Protein AF-A0A7C5CIY0-F1 (afdb_monomer_lite)

Foldseek 3Di:
DDPPPDPPDDFDDDDDDDDDDDDDPDDPFQAAPAFVVQLAAPAWDKFKKWKWWDAFQDDIDIDIWMWGWHDDPFKIWIDTPNHTQWIWGDDDQWIWIWGDDPNDIDIFIFGRHDDAFGWRGKDWDWGKDFDDDPNDGFWIKIKTWMKIKGFHDWDQWDDDDPDIDGHTKIKIKIKIKIKIFIDTDPVPPPDPPDPDDGDIAIEIWMKMFMTHGNHHTAKIKGWFQDAPDDRYDDPPDDHDPNRTTIMMMGTPDD

Secondary structure (DSSP, 8-state):
----S-----------------------TT--SEEGGGGS-SS-EEEEEEEEEE-TTSPPEEEEEEEEEEE-SSEEEEEETTEEEEEEEE-SSEEEEEE--TT--EEEEEESEE-TT-EEEEEEEEEEEEEEETTEEEEEEEEEEEEEEEEEEEEEEEEETTEEEEEEEEEEEEEEEEEEEEEE-GGGTT-TT-----EEEEEEEEEEEEEETTTEEEEEEE-----TT-SS--TTPPPPGGG--EEEEEE---

Structure (mmCIF, N/CA/C/O backbone):
data_AF-A0A7C5CIY0-F1
#
_entry.id   AF-A0A7C5CIY0-F1
#
loop_
_atom_site.group_PDB
_atom_site.id
_atom_site.type_symbol
_atom_site.label_atom_id
_atom_site.label_alt_id
_atom_site.label_comp_id
_atom_site.label_asym_id
_atom_site.label_entity_id
_atom_site.label_seq_id
_atom_site.pdbx_PDB_ins_code
_atom_site.Cartn_x
_atom_site.Cartn_y
_atom_site.Cartn_z
_atom_site.occupancy
_atom_site.B_iso_or_equiv
_atom_site.auth_seq_id
_atom_site.auth_comp_id
_atom_site.auth_asym_id
_atom_site.auth_atom_id
_atom_site.pdbx_PDB_model_num
ATOM 1 N N . MET A 1 1 ? 25.840 10.688 2.941 1.00 29.20 1 MET A N 1
ATOM 2 C CA . MET A 1 1 ? 25.687 9.227 3.117 1.00 29.20 1 MET A CA 1
ATOM 3 C C . MET A 1 1 ? 24.616 8.769 2.138 1.00 29.20 1 MET A C 1
ATOM 5 O O . MET A 1 1 ? 23.643 9.490 1.980 1.00 29.20 1 MET A O 1
ATOM 9 N N . ARG A 1 2 ? 24.882 7.696 1.386 1.00 22.66 2 ARG A N 1
ATOM 10 C CA . ARG A 1 2 ? 24.148 7.272 0.178 1.00 22.66 2 ARG A CA 1
ATOM 11 C C . ARG A 1 2 ? 22.710 6.812 0.488 1.00 22.66 2 ARG A C 1
ATOM 13 O O . ARG A 1 2 ? 22.532 5.920 1.312 1.00 22.66 2 ARG A O 1
ATOM 20 N N . LYS A 1 3 ? 21.730 7.428 -0.189 1.00 28.91 3 LYS A N 1
ATOM 21 C CA . LYS A 1 3 ? 20.287 7.109 -0.213 1.00 28.91 3 LYS A CA 1
ATOM 22 C C . LYS A 1 3 ? 20.015 5.876 -1.106 1.00 28.91 3 LYS A C 1
ATOM 24 O O . LYS A 1 3 ? 19.346 5.998 -2.120 1.00 28.91 3 LYS A O 1
ATOM 29 N N . ASP A 1 4 ? 20.555 4.703 -0.775 1.00 27.27 4 ASP A N 1
ATOM 30 C CA . ASP A 1 4 ? 20.461 3.540 -1.686 1.00 27.27 4 ASP A CA 1
ATOM 31 C C . ASP A 1 4 ? 19.397 2.489 -1.281 1.00 27.27 4 ASP A C 1
ATOM 33 O O . ASP A 1 4 ? 19.339 1.436 -1.908 1.00 27.27 4 ASP A O 1
ATOM 37 N N . TRP A 1 5 ? 18.581 2.708 -0.234 1.00 27.03 5 TRP A N 1
ATOM 38 C CA . TRP A 1 5 ? 17.819 1.605 0.401 1.00 27.03 5 TRP A CA 1
ATOM 39 C C . TRP A 1 5 ? 16.303 1.786 0.604 1.00 27.03 5 TRP A C 1
ATOM 41 O O . TRP A 1 5 ? 15.669 0.893 1.154 1.00 27.03 5 TRP A O 1
ATOM 51 N N . LEU A 1 6 ? 15.679 2.834 0.065 1.00 29.55 6 LEU A N 1
ATOM 52 C CA . LEU A 1 6 ? 14.224 2.847 -0.160 1.00 29.55 6 LEU A CA 1
ATOM 53 C C . LEU A 1 6 ? 13.947 3.287 -1.598 1.00 29.55 6 LEU A C 1
ATOM 55 O O . LEU A 1 6 ? 13.567 4.419 -1.863 1.00 29.55 6 LEU A O 1
ATOM 59 N N . TYR A 1 7 ? 14.184 2.381 -2.545 1.00 25.86 7 TYR A N 1
ATOM 60 C CA . TYR A 1 7 ? 13.562 2.482 -3.862 1.00 25.86 7 TYR A CA 1
ATOM 61 C C . TYR A 1 7 ? 12.138 1.941 -3.738 1.00 25.86 7 TYR A C 1
ATOM 63 O O . TYR A 1 7 ? 11.885 0.765 -3.997 1.00 25.86 7 TYR A O 1
ATOM 71 N N . ILE A 1 8 ? 11.224 2.799 -3.289 1.00 31.08 8 ILE A N 1
ATOM 72 C CA . ILE A 1 8 ? 9.830 2.699 -3.711 1.00 31.08 8 ILE A CA 1
ATOM 73 C C . ILE A 1 8 ? 9.791 3.424 -5.053 1.00 31.08 8 ILE A C 1
ATOM 75 O O . ILE A 1 8 ? 10.295 4.535 -5.190 1.00 31.08 8 ILE A O 1
ATOM 79 N N . ILE A 1 9 ? 9.341 2.701 -6.069 1.00 28.50 9 ILE A N 1
ATOM 80 C CA . ILE A 1 9 ? 9.375 3.100 -7.471 1.00 28.50 9 ILE A CA 1
ATOM 81 C C . ILE A 1 9 ? 8.677 4.462 -7.635 1.00 28.50 9 ILE A C 1
ATOM 83 O O . ILE A 1 9 ? 7.500 4.575 -7.294 1.00 28.50 9 ILE A O 1
ATOM 87 N N . PRO A 1 10 ? 9.348 5.47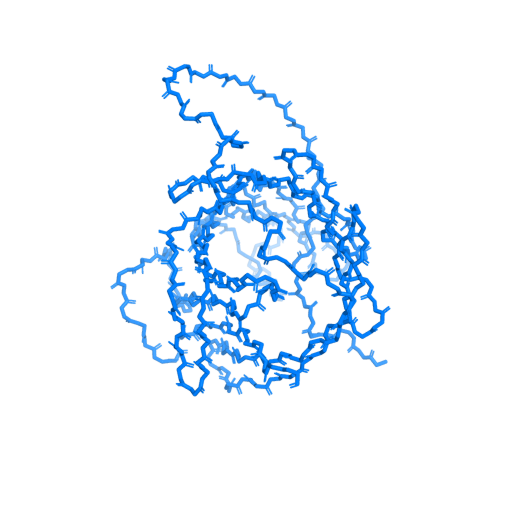1 -8.200 1.00 27.34 10 PRO A N 1
ATOM 88 C CA . PRO A 1 10 ? 8.731 6.743 -8.507 1.00 27.34 10 PRO A CA 1
ATOM 89 C C . PRO A 1 10 ? 8.112 6.666 -9.902 1.00 27.34 10 PRO A C 1
ATOM 91 O O . PRO A 1 10 ? 8.797 6.551 -10.918 1.00 27.34 10 PRO A O 1
ATOM 94 N N . ILE A 1 11 ? 6.785 6.683 -9.959 1.00 31.77 11 ILE A N 1
ATOM 95 C CA . ILE A 1 11 ? 6.050 6.776 -11.218 1.00 31.77 11 ILE A CA 1
ATOM 96 C C . ILE A 1 11 ? 5.447 8.174 -11.302 1.00 31.77 11 ILE A C 1
ATOM 98 O O . ILE A 1 11 ? 4.448 8.494 -10.661 1.00 31.77 11 ILE A O 1
ATOM 102 N N . ALA A 1 12 ? 6.064 9.005 -12.140 1.00 27.44 12 ALA A N 1
ATOM 103 C CA . ALA A 1 12 ? 5.461 10.226 -12.643 1.00 27.44 12 ALA A CA 1
ATOM 104 C C . ALA A 1 12 ? 4.194 9.867 -13.443 1.00 27.44 12 ALA A C 1
ATOM 106 O O . ALA A 1 12 ? 4.283 9.237 -14.497 1.00 27.44 12 ALA A O 1
ATOM 107 N N . MET A 1 13 ? 3.014 10.261 -12.951 1.00 35.34 13 MET A N 1
ATOM 108 C CA . MET A 1 13 ? 1.737 10.070 -13.650 1.00 35.34 13 MET A CA 1
ATOM 109 C C . MET A 1 13 ? 1.208 11.400 -14.189 1.00 35.34 13 MET A C 1
ATOM 111 O O . MET A 1 13 ? 0.969 12.346 -13.440 1.00 35.34 13 MET A O 1
ATOM 115 N N . ILE A 1 14 ? 0.958 11.449 -15.498 1.00 28.91 14 ILE A N 1
ATOM 116 C CA . ILE A 1 14 ? 0.049 12.420 -16.114 1.00 28.91 14 ILE A CA 1
ATOM 117 C C . ILE A 1 14 ? -1.265 11.680 -16.364 1.00 28.91 14 ILE A C 1
ATOM 119 O O . ILE A 1 14 ? -1.324 10.767 -17.184 1.00 28.91 14 ILE A O 1
ATOM 123 N N . ILE A 1 15 ? -2.316 12.073 -15.647 1.00 30.97 15 ILE A N 1
ATOM 124 C CA . ILE A 1 15 ? -3.653 11.481 -15.749 1.00 30.97 15 ILE A CA 1
ATOM 125 C C . ILE A 1 15 ? -4.434 12.215 -16.847 1.00 30.97 15 ILE A C 1
ATOM 127 O O . ILE A 1 15 ? -4.701 13.411 -16.732 1.00 30.97 15 ILE A O 1
ATOM 131 N N . VAL A 1 16 ? -4.846 11.498 -17.897 1.00 28.47 16 VAL A N 1
ATOM 132 C CA . VAL A 1 16 ? -5.874 11.953 -18.848 1.00 28.47 16 VAL A CA 1
ATOM 133 C C . VAL A 1 16 ? -6.996 10.918 -18.846 1.00 28.47 16 VAL A C 1
ATOM 135 O O . VAL A 1 16 ? -6.857 9.844 -19.421 1.00 28.47 16 VAL A O 1
ATOM 138 N N . GLY A 1 17 ? -8.098 11.225 -18.160 1.00 27.17 17 GLY A N 1
ATOM 139 C CA . GLY A 1 17 ? -9.273 10.357 -18.076 1.00 27.17 17 GLY A CA 1
ATOM 140 C C . GLY A 1 17 ? -10.348 10.738 -19.095 1.00 27.17 17 GLY A C 1
ATOM 141 O O . GLY A 1 17 ? -10.764 11.895 -19.160 1.00 27.17 17 GLY A O 1
ATOM 142 N N . CYS A 1 18 ? -10.835 9.759 -19.857 1.00 29.25 18 CYS A N 1
ATOM 143 C CA . CYS A 1 18 ? -12.079 9.845 -20.621 1.00 29.25 18 CYS A CA 1
ATOM 144 C C . CYS A 1 18 ? -12.885 8.570 -20.335 1.00 29.25 18 CYS A C 1
ATOM 146 O O . CYS A 1 18 ? -12.441 7.476 -20.673 1.00 29.25 18 CYS A O 1
ATOM 148 N N . GLY A 1 19 ? -14.017 8.712 -19.643 1.00 30.81 19 GLY A N 1
ATOM 149 C CA . GLY A 1 19 ? -14.846 7.596 -19.186 1.00 30.81 19 GLY A CA 1
ATOM 150 C C . GLY A 1 19 ? -16.047 7.327 -20.091 1.00 30.81 19 GLY A C 1
ATOM 151 O O . GLY A 1 19 ? -16.610 8.245 -20.688 1.00 30.81 19 GLY A O 1
ATOM 152 N N . SER A 1 20 ? -16.478 6.068 -20.126 1.00 30.58 20 SER A N 1
ATOM 153 C CA . SER A 1 20 ? -17.821 5.666 -20.551 1.00 30.58 20 SER A CA 1
ATOM 154 C C . SER A 1 20 ? -18.345 4.585 -19.606 1.00 30.58 20 SER A C 1
ATOM 156 O O . SER A 1 20 ? -17.690 3.561 -19.420 1.00 30.58 20 SER A O 1
ATOM 158 N N . THR A 1 21 ? -19.508 4.844 -19.016 1.00 36.81 21 THR A N 1
ATOM 159 C CA . THR A 1 21 ? -20.226 4.024 -18.032 1.00 36.81 21 THR A CA 1
ATOM 160 C C . THR A 1 21 ? -21.143 2.999 -18.700 1.00 36.81 21 THR A C 1
ATOM 162 O O . THR A 1 21 ? -21.735 3.290 -19.738 1.00 36.81 21 THR A O 1
ATOM 165 N N . ASN A 1 22 ? -21.313 1.834 -18.070 1.00 31.64 22 ASN A N 1
ATOM 166 C CA . ASN A 1 22 ? -22.414 0.911 -18.343 1.00 31.64 22 ASN A CA 1
ATOM 167 C C . ASN A 1 22 ? -23.102 0.529 -17.028 1.00 31.64 22 ASN A C 1
ATOM 169 O O . ASN A 1 22 ? -22.439 0.108 -16.086 1.00 31.64 22 ASN A O 1
ATOM 173 N N . ASP A 1 23 ? -24.428 0.673 -17.025 1.00 44.84 23 ASP A N 1
ATOM 174 C CA . ASP A 1 23 ? -25.352 0.367 -15.934 1.00 44.84 23 ASP A CA 1
ATOM 175 C C . ASP A 1 23 ? -25.423 -1.141 -15.636 1.00 44.84 23 ASP A C 1
ATOM 177 O O . ASP A 1 23 ? -25.904 -1.942 -16.442 1.00 44.84 23 ASP A O 1
ATOM 181 N N . SER A 1 24 ? -25.044 -1.506 -14.418 1.00 35.59 24 SER A N 1
ATOM 182 C CA . SER A 1 24 ? -25.727 -2.536 -13.632 1.00 35.59 24 SER A CA 1
ATOM 183 C C . SER A 1 24 ? -26.107 -1.879 -12.302 1.00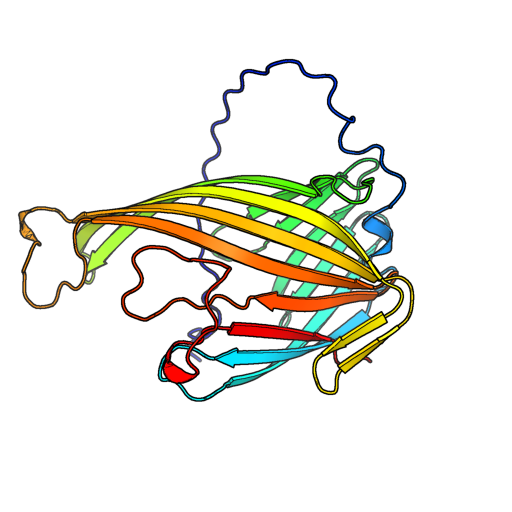 35.59 24 SER A C 1
ATOM 185 O O . SER A 1 24 ? -25.516 -0.854 -11.976 1.00 35.59 24 SER A O 1
ATOM 187 N N . GLU A 1 25 ? -27.122 -2.363 -11.576 1.00 45.66 25 GLU A N 1
ATOM 188 C CA . GLU A 1 25 ? -27.464 -1.828 -10.243 1.00 45.66 25 GLU A CA 1
ATOM 189 C C . GLU A 1 25 ? -26.293 -2.090 -9.279 1.00 45.66 25 GLU A C 1
ATOM 191 O O . GLU A 1 25 ? -26.263 -3.071 -8.539 1.00 45.66 25 GLU A O 1
ATOM 196 N N . GLU A 1 26 ? -25.284 -1.225 -9.368 1.00 49.19 26 GLU A N 1
ATOM 197 C CA . GLU A 1 26 ? -24.082 -1.210 -8.562 1.00 49.19 26 GLU A CA 1
ATOM 198 C C . GLU A 1 26 ? -24.467 -0.732 -7.170 1.00 49.19 26 GLU A C 1
ATOM 200 O O . GLU A 1 26 ? -25.136 0.290 -6.979 1.00 49.19 26 GLU A O 1
ATOM 205 N N . LYS A 1 27 ? -24.034 -1.498 -6.174 1.00 53.03 27 LYS A N 1
ATOM 206 C CA . LYS A 1 27 ? -23.978 -1.035 -4.797 1.00 53.03 27 LYS A CA 1
ATOM 207 C C . LYS A 1 27 ? -23.247 0.313 -4.809 1.00 53.03 27 LYS A C 1
ATOM 209 O O . LYS A 1 27 ? -22.152 0.401 -5.356 1.00 53.03 27 LYS A O 1
ATOM 214 N N . VAL A 1 28 ? -23.874 1.369 -4.289 1.00 58.88 28 VAL A N 1
ATOM 215 C CA . VAL A 1 28 ? -23.291 2.716 -4.342 1.00 58.88 28 VAL A CA 1
ATOM 216 C C . VAL A 1 28 ? -22.039 2.725 -3.467 1.00 58.88 28 VAL A C 1
ATOM 218 O O . VAL A 1 28 ? -22.130 2.743 -2.239 1.00 58.88 28 VAL A O 1
ATOM 221 N N . GLU A 1 29 ? -20.870 2.673 -4.103 1.00 64.56 29 GLU A N 1
ATOM 222 C CA . GLU A 1 29 ? -19.585 2.754 -3.418 1.00 64.56 29 GLU A CA 1
ATOM 223 C C . GLU A 1 29 ? -19.529 4.041 -2.570 1.00 64.56 29 GLU A C 1
ATOM 225 O O . GLU A 1 29 ? -19.901 5.130 -3.024 1.00 64.56 29 GLU A O 1
ATOM 230 N N . GLY A 1 30 ? -19.088 3.932 -1.313 1.00 70.12 30 GLY A N 1
ATOM 231 C CA . GLY A 1 30 ? -19.012 5.076 -0.399 1.00 70.12 30 GLY A CA 1
ATOM 232 C C . GLY A 1 30 ? -20.211 5.279 0.537 1.00 70.12 30 GLY A C 1
ATOM 233 O O . GLY A 1 30 ? -20.297 6.348 1.150 1.00 70.12 30 GLY A O 1
ATOM 234 N N . GLU A 1 31 ? -21.114 4.300 0.667 1.00 81.94 31 GLU A N 1
ATOM 235 C CA . GLU A 1 31 ? -22.252 4.321 1.613 1.00 81.94 31 GLU A CA 1
ATOM 236 C C . GLU A 1 31 ? -22.306 3.113 2.571 1.00 81.94 31 GLU A C 1
ATOM 238 O O . GLU A 1 31 ? -23.343 2.845 3.178 1.00 81.94 31 GLU A O 1
ATOM 243 N N . GLY A 1 32 ? -21.199 2.383 2.725 1.00 87.06 32 GLY A N 1
ATOM 244 C CA . GLY A 1 32 ? -21.150 1.200 3.586 1.00 87.06 32 GLY A CA 1
ATOM 245 C C . GLY A 1 32 ? -21.174 1.488 5.094 1.00 87.06 32 GLY A C 1
ATOM 246 O O . GLY A 1 32 ? -21.101 2.623 5.564 1.00 87.06 32 GLY A O 1
ATOM 247 N N . SER A 1 33 ? -21.288 0.429 5.886 1.00 92.69 33 SER A N 1
ATOM 248 C CA . SER A 1 33 ? -21.418 0.493 7.347 1.00 92.69 33 SER A CA 1
ATOM 249 C C . SER A 1 33 ? -20.099 0.736 8.088 1.00 92.69 33 SER A C 1
ATOM 251 O O . SER A 1 33 ? -20.110 1.199 9.233 1.00 92.69 33 SER A O 1
ATOM 253 N N . ILE A 1 34 ? -18.963 0.457 7.449 1.00 94.56 34 ILE A N 1
ATOM 254 C CA . ILE A 1 34 ? -17.632 0.537 8.047 1.00 94.56 34 ILE A CA 1
ATOM 255 C C . ILE A 1 34 ? -16.999 1.878 7.676 1.00 94.56 34 ILE A C 1
ATOM 257 O O . ILE A 1 34 ? -16.697 2.142 6.514 1.00 94.56 34 ILE A O 1
ATOM 261 N N . ASP A 1 35 ? -16.764 2.728 8.681 1.00 95.50 35 ASP A N 1
ATOM 262 C CA . ASP A 1 35 ? -16.009 3.974 8.515 1.00 95.50 35 ASP A CA 1
ATOM 263 C C . ASP A 1 35 ? -14.502 3.695 8.565 1.00 95.50 35 ASP A C 1
ATOM 265 O O . ASP A 1 35 ? -13.914 3.499 9.636 1.00 95.50 35 ASP A O 1
ATOM 269 N N . MET A 1 36 ? -13.848 3.749 7.410 1.00 94.94 36 MET A N 1
ATOM 270 C CA . MET A 1 36 ? -12.409 3.564 7.260 1.00 94.94 36 MET A CA 1
ATOM 271 C C . MET A 1 36 ? -11.586 4.574 8.052 1.00 94.94 36 MET A C 1
ATOM 273 O O . MET A 1 36 ? -10.494 4.220 8.495 1.00 94.94 36 MET A O 1
ATOM 277 N N . ARG A 1 37 ? -12.099 5.784 8.338 1.00 94.38 37 ARG A N 1
ATOM 278 C CA . ARG A 1 37 ? -11.418 6.747 9.225 1.00 94.38 37 ARG A CA 1
ATOM 279 C C . ARG A 1 37 ? -11.160 6.146 10.606 1.00 94.38 37 ARG A C 1
ATOM 281 O O . ARG A 1 37 ? -10.156 6.487 11.236 1.00 94.38 37 ARG A O 1
ATOM 288 N N . SER A 1 38 ? -12.041 5.262 11.073 1.00 95.75 38 SER A N 1
ATOM 289 C CA . SER A 1 38 ? -11.921 4.635 12.388 1.00 95.75 38 SER A CA 1
ATOM 290 C C . SER A 1 38 ? -10.750 3.652 12.490 1.00 95.75 38 SER A C 1
ATOM 292 O O . SER A 1 38 ? -10.315 3.329 13.592 1.00 95.75 38 SER A O 1
ATOM 294 N N . TYR A 1 39 ? -10.188 3.233 11.354 1.00 95.94 39 TYR A N 1
ATOM 295 C CA . TYR A 1 39 ? -9.026 2.350 11.266 1.00 95.94 39 TYR A CA 1
ATOM 296 C C . TYR A 1 39 ? -7.721 3.106 11.020 1.00 95.94 39 TYR A C 1
ATOM 298 O O . TYR A 1 39 ? -6.743 2.492 10.613 1.00 95.94 39 TYR A O 1
ATOM 306 N N . PHE A 1 40 ? -7.686 4.410 11.304 1.00 94.44 40 PHE A N 1
ATOM 307 C CA . PHE A 1 40 ? -6.476 5.233 11.367 1.00 94.44 40 PHE A CA 1
ATOM 308 C C . PHE A 1 40 ? -6.312 5.843 12.771 1.00 94.44 40 PHE A C 1
ATOM 310 O O . PHE A 1 40 ? -7.299 5.933 13.506 1.00 94.44 40 PHE A O 1
ATOM 317 N N . PRO A 1 41 ? -5.103 6.298 13.158 1.00 93.62 41 PRO A N 1
ATOM 318 C CA . PRO A 1 41 ? -4.881 6.958 14.445 1.00 93.62 41 PRO A CA 1
ATOM 319 C C . PRO A 1 41 ? -5.859 8.110 14.714 1.00 93.62 41 PRO A C 1
ATOM 321 O O . PRO A 1 41 ? -6.167 8.919 13.831 1.00 93.62 41 PRO A O 1
ATOM 324 N N . PHE A 1 42 ? -6.368 8.192 15.943 1.00 92.25 42 PHE A N 1
ATOM 325 C CA . PHE A 1 42 ? -7.204 9.316 16.390 1.00 92.25 42 PHE A CA 1
ATOM 326 C C . PHE A 1 42 ? -6.397 10.442 17.033 1.00 92.25 42 PHE A C 1
ATOM 328 O O . PHE A 1 42 ? -6.854 11.579 17.060 1.00 92.25 42 PHE A O 1
ATOM 335 N N . GLU A 1 43 ? -5.194 10.136 17.505 1.00 94.56 43 GLU A N 1
ATOM 336 C CA . GLU A 1 43 ? -4.313 11.070 18.194 1.00 94.56 43 GLU A CA 1
ATOM 337 C C . GLU A 1 43 ? -2.906 10.982 17.606 1.00 94.56 43 GLU A C 1
ATOM 339 O O . GLU A 1 43 ? -2.504 9.941 17.074 1.00 94.56 43 GLU A O 1
ATOM 344 N N . SER A 1 44 ? -2.159 12.083 17.701 1.00 96.50 44 SER A N 1
ATOM 345 C CA . SER A 1 44 ? -0.752 12.110 17.307 1.00 96.50 44 SER A CA 1
ATOM 346 C C . SER A 1 44 ? 0.051 11.122 18.150 1.00 96.50 44 SER A C 1
ATOM 348 O O . SER A 1 44 ? -0.086 11.075 19.373 1.00 96.50 44 SER A O 1
ATOM 350 N N . THR A 1 45 ? 0.889 10.324 17.502 1.00 95.81 45 THR A N 1
ATOM 351 C CA . THR A 1 45 ? 1.634 9.245 18.150 1.00 95.81 45 THR A CA 1
ATOM 352 C C . THR A 1 45 ? 2.898 8.924 17.367 1.00 95.81 45 THR A C 1
ATOM 354 O O . THR A 1 45 ? 3.011 9.274 16.196 1.00 95.81 45 THR A O 1
ATOM 357 N N . THR A 1 46 ? 3.825 8.223 18.003 1.00 95.88 46 THR A N 1
ATOM 358 C CA . THR A 1 46 ? 5.002 7.659 17.348 1.00 95.88 46 THR A CA 1
ATOM 359 C C . THR A 1 46 ? 4.852 6.148 17.354 1.00 95.88 46 THR A C 1
ATOM 361 O O . THR A 1 46 ? 4.530 5.569 18.391 1.00 95.88 46 THR A O 1
ATOM 364 N N . LYS A 1 47 ? 5.079 5.505 16.211 1.00 94.38 47 LYS A N 1
ATOM 365 C CA . LYS A 1 47 ? 4.974 4.055 16.059 1.00 94.38 47 LYS A CA 1
ATOM 366 C C . LYS A 1 47 ? 6.288 3.444 15.625 1.00 94.38 47 LYS A C 1
ATOM 368 O O . LYS A 1 47 ? 6.963 3.972 14.750 1.00 94.38 47 LYS A O 1
ATOM 373 N N . ASN A 1 48 ? 6.593 2.278 16.179 1.00 95.25 48 ASN A N 1
ATOM 374 C CA . ASN A 1 48 ? 7.750 1.488 15.786 1.00 95.25 48 ASN A CA 1
ATOM 375 C C . ASN A 1 48 ? 7.302 0.286 14.967 1.00 95.25 48 ASN A C 1
ATOM 377 O O . ASN A 1 48 ? 6.382 -0.439 15.361 1.00 95.25 48 ASN A O 1
ATOM 381 N N . TYR A 1 49 ? 7.987 0.058 13.855 1.00 92.62 49 TYR A N 1
ATOM 382 C CA . TYR A 1 49 ? 7.726 -1.066 12.978 1.00 92.62 49 TYR A CA 1
ATOM 383 C C . TYR A 1 49 ? 8.979 -1.902 12.783 1.00 92.62 49 TYR A C 1
ATOM 385 O O . TYR A 1 49 ? 10.103 -1.400 12.773 1.00 92.62 49 TYR A O 1
ATOM 393 N N . GLN A 1 50 ? 8.748 -3.192 12.595 1.00 91.12 50 GLN A N 1
ATOM 394 C CA . GLN A 1 50 ? 9.724 -4.128 12.068 1.00 91.12 50 GLN A CA 1
ATOM 395 C C . GLN A 1 50 ? 9.371 -4.425 10.617 1.00 91.12 50 GLN A C 1
ATOM 397 O O . GLN A 1 50 ? 8.216 -4.732 10.323 1.00 91.12 50 GLN A O 1
ATOM 402 N N . ILE A 1 51 ? 10.367 -4.401 9.738 1.00 88.50 51 ILE A N 1
ATOM 403 C CA . ILE A 1 51 ? 10.259 -4.908 8.375 1.00 88.50 51 ILE A CA 1
ATOM 404 C C . ILE A 1 51 ? 11.127 -6.155 8.227 1.00 88.50 51 ILE A C 1
ATOM 406 O O . ILE A 1 51 ? 12.333 -6.141 8.464 1.00 88.50 51 ILE A O 1
ATOM 410 N N . ILE A 1 52 ? 10.495 -7.253 7.834 1.00 83.94 52 ILE A N 1
ATOM 411 C CA . ILE A 1 52 ? 11.157 -8.510 7.507 1.00 83.94 52 ILE A CA 1
ATOM 412 C C . ILE A 1 52 ? 11.030 -8.689 6.007 1.00 83.94 52 ILE A C 1
ATOM 414 O O . ILE A 1 52 ? 9.920 -8.821 5.496 1.00 83.94 52 ILE A O 1
ATOM 418 N N . SER A 1 53 ? 12.154 -8.710 5.300 1.00 82.88 53 SER A N 1
ATOM 419 C CA . SER A 1 53 ? 12.144 -8.889 3.852 1.00 82.88 53 SER A CA 1
ATOM 420 C C . SER A 1 53 ? 13.134 -9.945 3.393 1.00 82.88 53 SER A C 1
ATOM 422 O O . SER A 1 53 ? 14.178 -10.180 4.001 1.00 82.88 53 SER A O 1
ATOM 424 N N . LYS A 1 54 ? 12.800 -10.600 2.290 1.00 77.62 54 LYS A N 1
ATOM 425 C CA . LYS A 1 54 ? 13.657 -11.568 1.615 1.00 77.62 54 LYS A CA 1
ATOM 426 C C . LYS A 1 54 ? 13.590 -11.269 0.128 1.00 77.62 54 LYS A C 1
ATOM 428 O O . LYS A 1 54 ? 12.502 -11.167 -0.431 1.00 77.62 54 LYS A O 1
ATOM 433 N N . LYS A 1 55 ? 14.749 -11.115 -0.511 1.00 77.00 55 LYS A N 1
ATOM 434 C CA . LYS A 1 55 ? 14.868 -11.167 -1.970 1.00 77.00 55 LYS A CA 1
ATOM 435 C C . LYS A 1 55 ? 15.378 -12.555 -2.362 1.00 77.00 55 LYS A C 1
ATOM 437 O O . LYS A 1 55 ? 15.997 -13.250 -1.546 1.00 77.00 55 LYS A O 1
ATOM 442 N N . ALA A 1 56 ? 15.126 -12.944 -3.610 1.00 72.44 56 ALA A N 1
ATOM 443 C CA . ALA A 1 56 ? 15.659 -14.182 -4.165 1.00 72.44 56 ALA A CA 1
ATOM 444 C C . ALA A 1 56 ? 17.183 -14.207 -3.986 1.00 72.44 56 ALA A C 1
ATOM 446 O O . ALA A 1 56 ? 17.854 -13.196 -4.206 1.00 72.44 56 ALA A O 1
ATOM 447 N N . ASN A 1 57 ? 17.712 -15.342 -3.531 1.00 73.69 57 ASN A N 1
ATOM 448 C CA . ASN A 1 57 ? 19.149 -15.549 -3.337 1.00 73.69 57 ASN A CA 1
ATOM 449 C C . ASN A 1 57 ? 19.874 -14.549 -2.403 1.00 73.69 57 ASN A C 1
ATOM 451 O O . ASN A 1 57 ? 21.105 -14.519 -2.373 1.00 73.69 57 ASN A O 1
ATOM 455 N N . THR A 1 58 ? 19.160 -13.767 -1.581 1.00 78.00 58 THR A N 1
ATOM 456 C CA . THR A 1 58 ? 19.773 -12.915 -0.544 1.00 78.00 58 THR A CA 1
ATOM 457 C C . THR A 1 58 ? 19.486 -13.449 0.854 1.00 78.00 58 THR A C 1
ATOM 459 O O . THR A 1 58 ? 18.482 -14.128 1.056 1.00 78.00 58 THR A O 1
ATOM 462 N N . PRO A 1 59 ? 20.298 -13.139 1.876 1.00 83.44 59 PRO A N 1
ATOM 463 C CA . PRO A 1 59 ? 19.891 -13.344 3.262 1.00 83.44 59 PRO A CA 1
ATOM 464 C C . PRO A 1 59 ? 18.575 -12.617 3.577 1.00 83.44 59 PRO A C 1
ATOM 466 O O . PRO A 1 59 ? 18.205 -11.655 2.901 1.00 83.44 59 PRO A O 1
ATOM 469 N N . LEU A 1 60 ? 17.874 -13.098 4.603 1.00 83.25 60 LEU A N 1
ATOM 470 C CA . LEU A 1 60 ? 16.733 -12.392 5.179 1.00 83.25 60 LEU A CA 1
ATOM 471 C C . LEU A 1 60 ? 17.221 -11.069 5.788 1.00 83.25 60 LEU A C 1
ATOM 473 O O . LEU A 1 60 ? 18.200 -11.068 6.536 1.00 83.25 60 LEU A O 1
ATOM 477 N N . SER A 1 61 ? 16.535 -9.974 5.469 1.00 85.69 61 SER A N 1
ATOM 478 C CA . SER A 1 61 ? 16.707 -8.674 6.115 1.00 85.69 61 SER A CA 1
ATOM 479 C C . SER A 1 61 ? 15.684 -8.510 7.226 1.00 85.69 61 SER A C 1
ATOM 481 O O . SER A 1 61 ? 14.536 -8.946 7.103 1.00 85.69 61 SER A O 1
ATOM 483 N N . ASN A 1 62 ? 16.114 -7.881 8.311 1.00 89.62 62 ASN 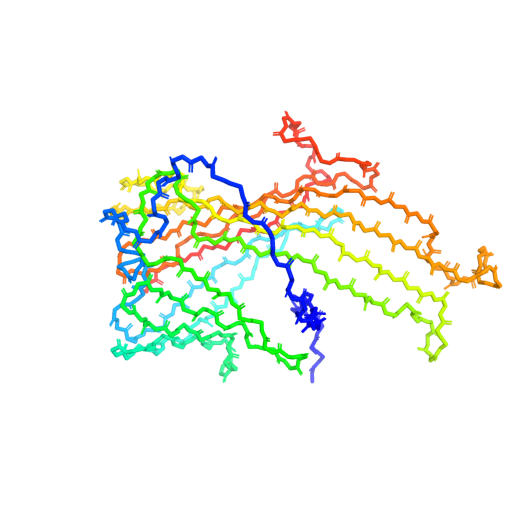A N 1
ATOM 484 C CA . ASN A 1 62 ? 15.271 -7.551 9.446 1.00 89.62 62 ASN A CA 1
ATOM 485 C C . ASN A 1 62 ? 15.664 -6.160 9.931 1.00 89.62 62 ASN A C 1
ATOM 487 O O . ASN A 1 62 ? 16.670 -6.006 10.627 1.00 89.62 62 ASN A O 1
ATOM 491 N N . ASP A 1 63 ? 14.881 -5.173 9.519 1.00 90.81 63 ASP A N 1
ATOM 492 C CA . ASP A 1 63 ? 15.134 -3.767 9.787 1.00 90.81 63 ASP A CA 1
ATOM 493 C C . ASP A 1 63 ? 14.003 -3.176 10.632 1.00 90.81 63 ASP A C 1
ATOM 495 O O . ASP A 1 63 ? 12.923 -3.753 10.778 1.00 90.81 63 ASP A O 1
ATOM 499 N N . TYR A 1 64 ? 14.265 -2.008 11.208 1.00 92.56 64 TYR A N 1
ATOM 500 C CA . TYR A 1 64 ? 13.330 -1.305 12.076 1.00 92.56 64 TYR A CA 1
ATOM 501 C C . TYR A 1 64 ? 13.255 0.152 11.657 1.00 92.56 64 TYR A C 1
ATOM 503 O O . TYR A 1 64 ? 14.273 0.758 11.316 1.00 92.56 64 TYR A O 1
ATOM 511 N N . PHE A 1 65 ? 12.058 0.717 11.716 1.00 91.81 65 PHE A N 1
ATOM 512 C CA . PHE A 1 65 ? 11.848 2.134 11.464 1.00 91.81 65 PHE A CA 1
ATOM 513 C C . PHE A 1 65 ? 10.752 2.687 12.367 1.00 91.81 65 PHE A C 1
ATOM 515 O O . PHE A 1 65 ? 9.968 1.947 12.970 1.00 91.81 65 PHE A O 1
ATOM 522 N N . THR A 1 66 ? 10.730 4.009 12.457 1.00 93.25 66 THR A N 1
ATOM 523 C CA . THR A 1 66 ? 9.795 4.755 13.287 1.00 93.25 66 THR A CA 1
ATOM 524 C C . THR A 1 66 ? 9.000 5.707 12.403 1.00 93.25 66 THR A C 1
ATO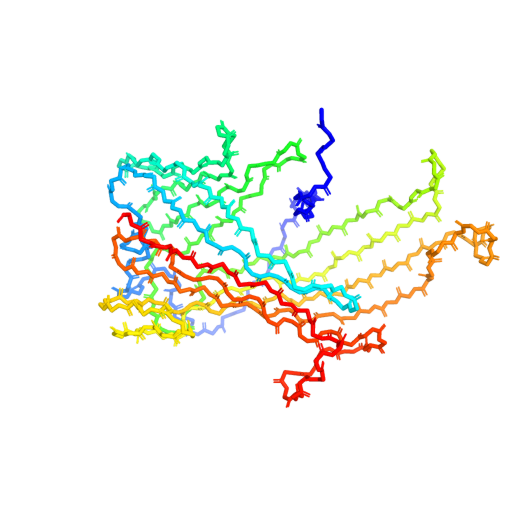M 526 O O . THR A 1 66 ? 9.573 6.378 11.543 1.00 93.25 66 THR A O 1
ATOM 529 N N . GLU A 1 67 ? 7.690 5.750 12.630 1.00 94.50 67 GLU A N 1
ATOM 530 C CA . GLU A 1 67 ? 6.767 6.714 12.037 1.00 94.50 67 GLU A CA 1
ATOM 531 C C . GLU A 1 67 ? 6.308 7.705 13.103 1.00 94.50 67 GLU A C 1
ATOM 533 O O . GLU A 1 67 ? 5.752 7.301 14.128 1.00 94.50 67 GLU A O 1
ATOM 538 N N . ASP A 1 68 ? 6.471 8.995 12.835 1.00 96.38 68 ASP A N 1
ATOM 539 C CA . ASP A 1 68 ? 5.852 10.059 13.615 1.00 96.38 68 ASP A CA 1
ATOM 540 C C . ASP A 1 68 ? 4.555 10.494 12.940 1.00 96.38 68 ASP A C 1
ATOM 542 O O . ASP A 1 68 ? 4.544 10.955 11.798 1.00 96.38 68 ASP A O 1
ATOM 546 N N . ILE A 1 69 ? 3.447 10.346 13.657 1.00 96.69 69 ILE A N 1
ATOM 547 C CA . ILE A 1 69 ? 2.102 10.575 13.144 1.00 96.69 69 ILE A CA 1
ATOM 548 C C . ILE A 1 69 ? 1.520 11.805 13.826 1.00 96.69 69 ILE A C 1
ATOM 550 O O . ILE A 1 69 ? 1.395 11.863 15.049 1.00 96.69 69 ILE A O 1
ATOM 554 N N . THR A 1 70 ? 1.113 12.783 13.024 1.00 97.69 70 THR A N 1
ATOM 555 C CA . THR A 1 70 ? 0.395 13.976 13.475 1.00 97.69 70 THR A CA 1
ATOM 556 C C . THR A 1 70 ? -1.051 13.915 13.008 1.00 97.69 70 THR A C 1
ATOM 558 O O . THR A 1 70 ? -1.312 13.826 11.810 1.00 97.69 70 THR A O 1
ATOM 561 N N . VAL A 1 71 ? -1.996 14.000 13.944 1.00 96.25 71 VAL A N 1
ATOM 562 C CA . VAL A 1 71 ? -3.435 13.936 13.658 1.00 96.25 71 VAL A CA 1
ATOM 563 C C . VAL A 1 71 ? -4.103 15.272 13.967 1.00 96.25 71 VAL A C 1
ATOM 565 O O . VAL A 1 71 ? -3.893 15.865 15.024 1.00 96.25 71 VAL A O 1
ATOM 568 N N . THR A 1 72 ? -4.939 15.728 13.041 1.00 96.06 72 THR A N 1
ATOM 569 C CA . THR A 1 72 ? -5.909 16.810 13.225 1.00 96.06 72 THR A CA 1
ATOM 570 C C . THR A 1 72 ? -7.298 16.330 12.799 1.00 96.06 72 THR A C 1
ATOM 572 O O . THR A 1 72 ? -7.457 15.226 12.274 1.00 96.06 72 THR A O 1
ATOM 575 N N . ASP A 1 73 ? -8.316 17.174 12.978 1.00 91.75 73 ASP A N 1
ATOM 576 C CA . ASP A 1 73 ? -9.697 16.848 12.594 1.00 91.75 73 ASP A CA 1
ATOM 577 C C . ASP A 1 73 ? -9.851 16.533 11.097 1.00 91.75 73 ASP A C 1
ATOM 579 O O . ASP A 1 73 ? -10.706 15.740 10.707 1.00 91.75 73 ASP A O 1
ATOM 583 N N . SER A 1 74 ? -9.024 17.149 10.248 1.00 94.25 74 SER A N 1
ATOM 584 C CA . SER A 1 74 ? -9.120 17.047 8.788 1.00 94.25 74 SER A CA 1
ATOM 585 C C . SER A 1 74 ? -7.938 16.341 8.131 1.00 94.25 74 SER A C 1
ATOM 587 O O . SER A 1 74 ? -7.958 16.146 6.914 1.00 94.25 74 SER A O 1
ATOM 589 N N . LYS A 1 75 ? -6.899 15.973 8.891 1.00 96.50 75 LYS A N 1
ATOM 590 C CA . LYS A 1 75 ? -5.646 15.470 8.327 1.00 96.50 75 LYS A CA 1
ATOM 591 C C . LYS A 1 75 ? -4.953 14.460 9.237 1.00 96.50 75 LYS A C 1
ATOM 593 O O . LYS A 1 75 ? -4.927 14.624 10.451 1.00 96.50 75 LYS A O 1
ATOM 598 N N . ILE A 1 76 ? -4.307 13.472 8.633 1.00 96.81 76 ILE A N 1
ATOM 599 C CA . ILE A 1 76 ? -3.282 12.637 9.261 1.00 96.81 76 ILE A CA 1
ATOM 600 C C . ILE A 1 76 ? -2.011 12.805 8.434 1.00 96.81 76 ILE A C 1
ATOM 602 O O . ILE A 1 76 ? -2.048 12.654 7.219 1.00 96.81 76 ILE A O 1
ATOM 606 N N . GLU A 1 77 ? -0.903 13.169 9.061 1.00 97.38 77 GLU A N 1
ATOM 607 C CA . GLU A 1 77 ? 0.408 13.267 8.415 1.00 97.38 77 GLU A CA 1
ATOM 608 C C . GLU A 1 77 ? 1.360 12.273 9.063 1.00 97.38 77 GLU A C 1
ATOM 610 O O . GLU A 1 77 ? 1.466 12.247 10.289 1.00 97.38 77 GLU A O 1
ATOM 615 N N . THR A 1 78 ? 2.056 11.499 8.238 1.00 95.19 78 THR A N 1
ATOM 616 C CA . THR A 1 78 ? 3.058 10.526 8.668 1.00 95.19 78 THR A CA 1
ATOM 617 C C . THR A 1 78 ? 4.434 10.983 8.207 1.00 95.19 78 THR A C 1
ATOM 619 O O . THR A 1 78 ? 4.621 11.372 7.050 1.00 95.19 78 THR A O 1
ATOM 622 N N . LYS A 1 79 ? 5.406 10.930 9.116 1.00 94.69 79 LYS A N 1
ATOM 623 C CA . LYS A 1 79 ? 6.814 11.196 8.834 1.00 94.69 79 LYS A CA 1
ATOM 624 C C . LYS A 1 79 ? 7.668 9.987 9.158 1.00 94.69 79 LYS A C 1
ATOM 626 O O . LYS A 1 79 ? 7.488 9.373 10.204 1.00 94.69 79 LYS A O 1
ATOM 631 N N . ILE A 1 80 ? 8.644 9.712 8.305 1.00 90.25 80 ILE A N 1
ATOM 632 C CA . ILE A 1 80 ? 9.690 8.720 8.542 1.00 90.25 80 ILE A CA 1
ATOM 633 C C . ILE A 1 80 ? 11.020 9.468 8.509 1.00 90.25 80 ILE A C 1
ATOM 635 O O . ILE A 1 80 ? 11.334 10.143 7.531 1.00 90.25 80 ILE A O 1
ATOM 639 N N . LEU A 1 81 ? 11.801 9.373 9.591 1.00 87.94 81 LEU A N 1
ATOM 640 C CA . LEU A 1 81 ? 13.082 10.086 9.732 1.00 87.94 81 LEU A CA 1
ATOM 641 C C . LEU A 1 81 ? 12.956 11.605 9.475 1.00 87.94 81 LEU A C 1
ATOM 643 O O . LEU A 1 81 ? 13.738 12.179 8.720 1.00 87.94 81 LEU A O 1
ATOM 647 N N . ASP A 1 82 ? 11.943 12.238 10.077 1.00 86.00 82 ASP A N 1
ATOM 648 C CA . ASP A 1 82 ? 11.591 13.663 9.924 1.00 86.00 82 ASP A CA 1
ATOM 649 C C . ASP A 1 82 ? 11.169 14.114 8.510 1.00 86.00 82 ASP A C 1
ATOM 651 O O . ASP A 1 82 ? 10.840 15.288 8.308 1.00 86.00 82 ASP A O 1
ATOM 655 N N . VAL A 1 83 ? 11.113 13.202 7.537 1.00 89.25 83 VAL A N 1
ATOM 656 C CA . VAL A 1 83 ? 10.625 13.473 6.180 1.00 89.25 83 VAL A CA 1
ATOM 657 C C . VAL A 1 83 ? 9.158 13.074 6.095 1.00 89.25 83 VAL A C 1
ATOM 659 O O . VAL A 1 83 ? 8.793 11.978 6.511 1.00 89.25 83 VAL A O 1
ATOM 662 N N . THR A 1 84 ? 8.309 13.967 5.579 1.00 91.75 84 THR A N 1
ATOM 663 C CA . THR A 1 84 ? 6.905 13.642 5.298 1.00 91.75 84 THR A CA 1
ATOM 664 C C . THR A 1 84 ? 6.850 12.544 4.249 1.00 91.75 84 THR A C 1
ATOM 666 O O . THR A 1 84 ? 7.279 12.755 3.122 1.00 91.75 84 THR A O 1
ATOM 669 N N . ASP A 1 85 ? 6.327 11.397 4.664 1.00 91.88 85 ASP A N 1
ATOM 670 C CA . ASP A 1 85 ? 6.132 10.210 3.838 1.00 91.88 85 ASP A CA 1
ATOM 671 C C . ASP A 1 85 ? 4.739 10.241 3.207 1.00 91.88 85 ASP A C 1
ATOM 673 O O . ASP A 1 85 ? 4.576 10.069 2.005 1.00 91.88 85 ASP A O 1
ATOM 677 N N . SER A 1 86 ? 3.716 10.553 4.006 1.00 94.06 86 SER A N 1
ATOM 678 C CA . SER A 1 86 ? 2.348 10.563 3.505 1.00 94.06 86 SER A CA 1
ATOM 679 C C . SER A 1 86 ? 1.424 11.526 4.236 1.00 94.06 86 SER A C 1
ATOM 681 O O . SER A 1 86 ? 1.616 11.888 5.401 1.00 94.06 86 SER A O 1
ATOM 683 N N . ILE A 1 87 ? 0.389 11.965 3.519 1.00 95.69 87 ILE A N 1
ATOM 684 C CA . ILE A 1 87 ? -0.662 12.844 4.029 1.00 95.69 87 ILE A CA 1
ATOM 685 C C . ILE A 1 87 ? -2.019 12.249 3.672 1.00 95.69 87 ILE A C 1
ATOM 687 O O . ILE A 1 87 ? -2.341 12.074 2.506 1.00 95.69 87 ILE A O 1
ATOM 691 N N . MET A 1 88 ? -2.864 12.008 4.667 1.00 96.62 88 MET A N 1
ATOM 692 C CA . MET A 1 88 ? -4.265 11.658 4.472 1.00 96.62 88 MET A CA 1
ATOM 693 C C . MET A 1 88 ? -5.164 12.844 4.809 1.00 96.62 88 MET A C 1
ATOM 695 O O . MET A 1 88 ? -5.218 13.279 5.956 1.00 96.62 88 MET A O 1
ATOM 699 N N . THR A 1 89 ? -5.913 13.339 3.829 1.00 96.75 89 THR A N 1
ATOM 700 C CA . THR A 1 89 ? -6.965 14.342 4.030 1.00 96.75 89 THR A CA 1
ATOM 701 C C . THR A 1 89 ? -8.307 13.653 4.246 1.00 96.75 89 THR A C 1
ATOM 703 O O . THR A 1 89 ? -8.735 12.832 3.434 1.00 96.75 89 THR A O 1
ATOM 706 N N . ILE A 1 90 ? -8.989 14.014 5.329 1.00 94.44 90 ILE A N 1
ATOM 707 C CA . ILE A 1 90 ? -10.264 13.428 5.742 1.00 94.44 90 ILE A CA 1
ATOM 708 C C . ILE A 1 90 ? -11.398 14.306 5.220 1.00 94.44 90 ILE A C 1
ATOM 710 O O . ILE A 1 90 ? -11.466 15.498 5.519 1.00 94.44 90 ILE A O 1
ATOM 714 N N . GLN A 1 91 ? -12.303 13.713 4.447 1.00 93.50 91 GLN A N 1
ATOM 715 C CA . GLN A 1 91 ? -13.527 14.359 3.988 1.00 93.50 91 GLN A CA 1
ATOM 716 C C . GLN A 1 91 ? -14.744 13.528 4.390 1.00 93.50 91 GLN A C 1
ATOM 718 O O . GLN A 1 91 ? -14.621 12.417 4.906 1.00 93.50 91 GLN A O 1
ATOM 723 N N . ASP A 1 92 ? -15.936 14.079 4.162 1.00 88.19 92 ASP A N 1
ATOM 724 C CA . ASP A 1 92 ? -17.175 13.452 4.616 1.00 88.19 92 ASP A CA 1
ATOM 725 C C . ASP A 1 92 ? -17.350 12.041 4.041 1.00 88.19 92 ASP A C 1
ATOM 727 O O . ASP A 1 92 ? -17.456 11.098 4.810 1.00 88.19 92 ASP A O 1
ATOM 731 N N . LYS A 1 93 ? -17.255 11.875 2.714 1.00 88.00 93 LYS A N 1
ATOM 732 C CA . LYS A 1 93 ? -17.425 10.574 2.035 1.00 88.00 93 LYS A CA 1
ATOM 733 C C . LYS A 1 93 ? -16.129 9.902 1.563 1.00 88.00 93 LYS A C 1
ATOM 735 O O . LYS A 1 93 ? -16.164 8.761 1.107 1.00 88.00 93 LYS A O 1
ATOM 740 N N . LYS A 1 94 ? -14.988 10.589 1.636 1.00 93.44 94 LYS A N 1
ATOM 741 C CA . LYS A 1 94 ? -13.723 10.105 1.063 1.00 93.44 94 LYS A CA 1
ATOM 742 C C . LYS A 1 94 ? -12.514 10.424 1.926 1.00 93.44 94 LYS A C 1
ATOM 744 O O . LYS A 1 94 ? -12.507 11.408 2.663 1.00 93.44 94 LYS A O 1
ATOM 749 N N . LEU A 1 95 ? -11.479 9.612 1.773 1.00 93.31 95 LEU A N 1
ATOM 750 C CA . LEU A 1 95 ? -10.144 9.853 2.303 1.00 93.31 95 LEU A CA 1
ATOM 751 C C . LEU A 1 95 ? -9.211 10.048 1.109 1.00 93.31 95 LEU A C 1
ATOM 753 O O . LEU A 1 95 ? -9.208 9.232 0.195 1.00 93.31 95 LEU A O 1
ATOM 757 N N . ILE A 1 96 ? -8.447 11.134 1.083 1.00 94.12 96 ILE A N 1
ATOM 758 C CA . ILE A 1 96 ? -7.457 11.372 0.024 1.00 94.12 96 ILE A CA 1
ATOM 759 C C . ILE A 1 96 ? -6.091 11.086 0.622 1.00 94.12 96 ILE A C 1
ATOM 761 O O . ILE A 1 96 ? -5.668 11.809 1.519 1.00 94.12 96 ILE A O 1
ATOM 765 N N . TYR A 1 97 ? -5.444 10.022 0.167 1.00 92.56 97 TYR A N 1
ATOM 766 C CA . TYR A 1 97 ? -4.099 9.641 0.567 1.00 92.56 97 TYR A CA 1
ATOM 767 C C . TYR A 1 97 ? -3.097 10.152 -0.464 1.00 92.56 97 TYR A C 1
ATOM 769 O O . TYR A 1 97 ? -3.176 9.781 -1.628 1.00 92.56 97 TYR A O 1
ATOM 777 N N . THR A 1 98 ? -2.163 10.980 -0.027 1.00 91.81 98 THR A N 1
ATOM 778 C CA . THR A 1 98 ? -1.059 11.497 -0.827 1.00 91.81 98 THR A CA 1
ATOM 779 C C . THR A 1 98 ? 0.223 10.814 -0.371 1.00 91.81 98 THR A C 1
ATOM 781 O O . THR A 1 98 ? 0.641 11.008 0.773 1.00 91.81 98 THR A O 1
ATOM 784 N N . ASP A 1 99 ? 0.833 10.042 -1.264 1.00 88.31 99 ASP A N 1
ATOM 785 C CA . ASP A 1 99 ? 2.217 9.581 -1.141 1.00 88.31 99 ASP A CA 1
ATOM 786 C C . ASP A 1 99 ? 3.141 10.743 -1.533 1.00 88.31 99 ASP A C 1
ATOM 788 O O . ASP A 1 99 ? 2.984 11.326 -2.613 1.00 88.31 99 ASP A O 1
ATOM 792 N N . VAL A 1 100 ? 4.024 11.153 -0.622 1.00 86.44 100 VAL A N 1
ATOM 793 C CA . VAL A 1 100 ? 4.890 12.322 -0.786 1.00 86.44 100 VAL A CA 1
ATOM 794 C C . VAL A 1 100 ? 6.285 11.849 -1.164 1.00 86.44 100 VAL A C 1
ATOM 796 O O . VAL A 1 100 ? 7.014 11.292 -0.347 1.00 86.44 100 VAL A O 1
ATOM 799 N N . SER A 1 101 ? 6.693 12.143 -2.398 1.00 82.69 101 SER A N 1
ATOM 800 C CA . SER A 1 101 ? 8.019 11.785 -2.898 1.00 82.69 101 SER A CA 1
ATOM 801 C C . SER A 1 101 ? 8.732 12.975 -3.541 1.00 82.69 101 SER A C 1
ATOM 803 O O . SER A 1 101 ? 8.101 13.901 -4.058 1.00 82.69 101 SER A O 1
ATOM 805 N N . ASP A 1 102 ? 10.069 12.925 -3.558 1.00 72.31 102 ASP A N 1
ATOM 806 C CA . ASP A 1 102 ? 10.915 13.902 -4.263 1.00 72.31 102 ASP A CA 1
ATOM 807 C C . ASP A 1 102 ? 10.612 13.934 -5.783 1.00 72.31 102 ASP A C 1
ATOM 809 O O . ASP A 1 102 ? 10.931 14.910 -6.465 1.00 72.31 102 ASP A O 1
ATOM 813 N N . GLU A 1 103 ? 9.988 12.880 -6.317 1.00 69.56 103 GLU A N 1
ATOM 814 C CA . GLU A 1 103 ? 9.725 12.676 -7.747 1.00 69.56 103 GLU A CA 1
ATOM 815 C C . GLU A 1 103 ? 8.295 13.052 -8.163 1.00 69.56 103 GLU A C 1
ATOM 817 O O . GLU A 1 103 ? 7.933 12.975 -9.338 1.00 69.56 103 GLU A O 1
ATOM 822 N N . GLY A 1 104 ? 7.498 13.528 -7.206 1.00 74.50 104 GLY A N 1
ATOM 823 C CA . GLY A 1 104 ? 6.112 13.921 -7.399 1.00 74.50 104 GLY A CA 1
ATOM 824 C C . GLY A 1 104 ? 5.183 13.199 -6.434 1.00 74.50 104 GLY A C 1
ATOM 825 O O . GLY A 1 104 ? 5.430 12.070 -6.013 1.00 74.50 104 GLY A O 1
ATOM 826 N N . ASN A 1 105 ? 4.097 13.876 -6.083 1.00 85.06 105 ASN A N 1
ATOM 827 C CA . ASN A 1 105 ? 3.093 13.319 -5.192 1.00 85.06 105 ASN A CA 1
ATOM 828 C C . ASN A 1 105 ? 2.114 12.443 -5.974 1.00 85.06 105 ASN A C 1
ATOM 830 O O . ASN A 1 105 ? 1.685 12.823 -7.068 1.00 85.06 105 ASN A O 1
ATOM 834 N N . ILE A 1 106 ? 1.721 11.315 -5.386 1.00 83.94 106 ILE A N 1
ATOM 835 C CA . ILE A 1 106 ? 0.697 10.429 -5.944 1.00 83.94 106 ILE A CA 1
ATOM 836 C C . ILE A 1 106 ? -0.520 10.467 -5.028 1.00 83.94 106 ILE A C 1
ATOM 838 O O . ILE A 1 106 ? -0.455 10.056 -3.870 1.00 83.94 106 ILE A O 1
ATOM 842 N N . ASP A 1 107 ? -1.643 10.939 -5.565 1.00 88.31 107 ASP A N 1
ATOM 843 C CA . ASP A 1 107 ? -2.909 11.001 -4.841 1.00 88.31 107 ASP A CA 1
ATOM 844 C C . ASP A 1 107 ? -3.771 9.771 -5.144 1.00 88.31 107 ASP A C 1
ATOM 846 O O . ASP A 1 107 ? -4.107 9.485 -6.294 1.00 88.31 107 ASP A O 1
ATOM 850 N N . LYS A 1 108 ? -4.205 9.082 -4.090 1.00 89.25 108 LYS A N 1
ATOM 851 C CA . LYS A 1 108 ? -5.215 8.023 -4.122 1.00 89.25 108 LYS A CA 1
ATOM 852 C C . LYS A 1 108 ? -6.463 8.511 -3.398 1.00 89.25 108 LYS A C 1
ATOM 854 O O . LYS A 1 108 ? -6.393 9.012 -2.278 1.00 89.25 108 LYS A O 1
ATOM 859 N N . THR A 1 109 ? -7.628 8.362 -4.023 1.00 91.62 109 THR A N 1
ATOM 860 C CA . THR A 1 109 ? -8.914 8.643 -3.369 1.00 91.62 109 THR A CA 1
ATOM 861 C C . THR A 1 109 ? -9.548 7.334 -2.932 1.00 91.62 109 THR A C 1
ATOM 863 O O . THR A 1 109 ? -9.809 6.471 -3.761 1.00 91.62 109 THR A O 1
ATOM 866 N N . LEU A 1 110 ? -9.797 7.211 -1.632 1.00 93.00 110 LEU A N 1
ATOM 867 C CA . LEU A 1 110 ? -10.419 6.061 -1.000 1.00 93.00 110 LEU A CA 1
ATOM 868 C C . LEU A 1 110 ? -11.848 6.412 -0.590 1.00 93.00 110 LEU A C 1
ATOM 870 O O . LEU A 1 110 ? -12.106 7.520 -0.098 1.00 93.00 110 LEU A O 1
ATOM 874 N N . TYR A 1 111 ? -12.760 5.455 -0.702 1.00 92.94 111 TYR A N 1
ATOM 875 C CA . TYR A 1 111 ? -14.065 5.559 -0.061 1.00 92.94 111 TYR A CA 1
ATOM 876 C C . TYR A 1 111 ? -13.916 5.496 1.456 1.00 92.94 111 TYR A C 1
ATOM 878 O O . TYR A 1 111 ? -13.153 4.697 2.000 1.00 92.94 111 TYR A O 1
ATOM 886 N N . ARG A 1 112 ? -14.637 6.373 2.157 1.00 92.19 112 ARG A N 1
ATOM 887 C CA . ARG A 1 112 ? -14.618 6.378 3.620 1.00 92.19 112 ARG A CA 1
ATOM 888 C C . ARG A 1 112 ? -15.536 5.309 4.199 1.00 92.19 112 ARG A C 1
ATOM 890 O O . ARG A 1 112 ? -15.158 4.669 5.168 1.00 92.19 112 ARG A O 1
ATOM 897 N N . TYR A 1 113 ? -16.719 5.150 3.622 1.00 94.12 113 TYR A N 1
ATOM 898 C CA . TYR A 1 113 ? -17.744 4.240 4.112 1.00 94.12 113 TYR A CA 1
ATOM 899 C C . TYR A 1 113 ? -17.880 3.065 3.154 1.00 94.12 113 TYR A C 1
ATOM 901 O O . TYR A 1 113 ? -18.286 3.253 2.008 1.00 94.12 113 TYR A O 1
ATOM 909 N N . ILE A 1 114 ? -17.524 1.873 3.613 1.00 93.25 114 ILE A N 1
ATOM 910 C CA . ILE A 1 114 ? -17.522 0.648 2.807 1.00 93.25 114 ILE A CA 1
ATOM 911 C C . ILE A 1 114 ? -18.100 -0.513 3.615 1.00 93.25 114 ILE A C 1
ATOM 913 O O . ILE A 1 114 ? -18.196 -0.427 4.834 1.00 93.25 114 ILE A O 1
ATOM 917 N N . ASP A 1 115 ? -18.520 -1.584 2.961 1.00 94.62 115 ASP A N 1
ATOM 918 C CA . ASP A 1 115 ? -18.757 -2.873 3.604 1.00 94.62 115 ASP A CA 1
ATOM 919 C C . ASP A 1 115 ? -17.686 -3.883 3.183 1.00 94.62 115 ASP A C 1
ATOM 921 O O . ASP A 1 115 ? -16.827 -3.622 2.339 1.00 94.62 115 ASP A O 1
ATOM 925 N N . VAL A 1 116 ? -17.759 -5.073 3.771 1.00 92.81 116 VAL A N 1
ATOM 926 C CA . VAL A 1 116 ? -17.034 -6.236 3.263 1.00 92.81 116 VAL A CA 1
ATOM 927 C C . VAL A 1 116 ? -17.400 -6.478 1.792 1.00 92.81 116 VAL A C 1
ATOM 929 O O . VAL A 1 116 ? -18.558 -6.332 1.399 1.00 92.81 116 VAL A O 1
ATOM 932 N N . ASP A 1 117 ? -16.382 -6.835 1.014 1.00 92.38 117 ASP A N 1
ATOM 933 C CA . ASP A 1 117 ? -16.340 -7.019 -0.438 1.00 92.38 117 ASP A CA 1
ATOM 934 C C . ASP A 1 117 ? -16.427 -5.737 -1.285 1.00 92.38 117 ASP A C 1
ATOM 936 O O . ASP A 1 117 ? -16.278 -5.808 -2.506 1.00 92.38 117 ASP A O 1
ATOM 940 N N . ASP A 1 118 ? -16.572 -4.556 -0.673 1.00 91.62 118 ASP A N 1
ATOM 941 C CA . ASP A 1 118 ? -16.536 -3.293 -1.414 1.00 91.62 118 ASP A CA 1
ATOM 942 C C . ASP A 1 118 ? -15.095 -2.881 -1.761 1.00 91.62 118 ASP A C 1
ATOM 944 O O . ASP A 1 118 ? -14.147 -3.047 -0.975 1.00 91.62 118 ASP A O 1
ATOM 948 N N . SER A 1 119 ? -14.932 -2.271 -2.941 1.00 90.81 119 SER A N 1
ATOM 949 C CA . SER A 1 119 ? -13.673 -1.636 -3.317 1.00 90.81 119 SER A CA 1
ATOM 950 C C . SER A 1 119 ? -13.432 -0.412 -2.434 1.00 90.81 119 SER A C 1
ATOM 952 O O . SER A 1 119 ? -14.263 0.483 -2.321 1.00 90.81 119 SER A O 1
ATOM 954 N N . LEU A 1 120 ? -12.260 -0.359 -1.809 1.00 91.38 120 LEU A N 1
ATOM 955 C CA . LEU A 1 120 ? -11.773 0.815 -1.096 1.00 91.38 120 LEU A CA 1
ATOM 956 C C . LEU A 1 120 ? -11.301 1.888 -2.081 1.00 91.38 120 LEU A C 1
ATOM 958 O O . LEU A 1 120 ? -11.536 3.074 -1.860 1.00 91.38 120 LEU A O 1
ATOM 962 N N . TYR A 1 121 ? -10.611 1.461 -3.139 1.00 91.12 121 TYR A N 1
ATOM 963 C CA . TYR A 1 121 ? -10.253 2.269 -4.300 1.00 91.12 121 TYR A CA 1
ATOM 964 C C . TYR A 1 121 ? -9.840 1.372 -5.468 1.00 91.12 121 TYR A C 1
ATOM 966 O O . TYR A 1 121 ? -9.411 0.229 -5.284 1.00 91.12 121 TYR A O 1
ATOM 974 N N . SER A 1 122 ? -9.885 1.948 -6.665 1.00 89.06 122 SER A N 1
ATOM 975 C CA . SER A 1 122 ? -9.213 1.434 -7.853 1.00 89.06 122 SER A CA 1
ATOM 976 C C . SER A 1 122 ? -8.551 2.586 -8.596 1.00 89.06 122 SER A C 1
ATOM 978 O O . SER A 1 122 ? -9.112 3.679 -8.671 1.00 89.06 122 SER A O 1
ATOM 980 N N . MET A 1 123 ? -7.374 2.346 -9.159 1.00 88.44 123 MET A N 1
ATOM 981 C CA . MET A 1 123 ? -6.687 3.312 -10.006 1.00 88.44 123 MET A CA 1
ATOM 982 C C . MET A 1 123 ? -6.007 2.617 -11.175 1.00 88.44 123 MET A C 1
ATOM 984 O O . MET A 1 123 ? -5.469 1.519 -11.034 1.00 88.44 123 MET A O 1
ATOM 988 N N . ASP A 1 124 ? -6.031 3.273 -12.328 1.00 90.50 124 ASP A N 1
ATOM 989 C CA . ASP A 1 124 ? -5.291 2.804 -13.488 1.00 90.50 124 ASP A CA 1
ATOM 990 C C . ASP A 1 124 ? -3.818 3.193 -13.333 1.00 90.50 124 ASP A C 1
ATOM 992 O O . ASP A 1 124 ? -3.479 4.306 -12.924 1.00 90.50 124 ASP A O 1
ATOM 996 N N . ILE A 1 125 ? -2.941 2.258 -13.670 1.00 86.88 125 ILE A N 1
ATOM 997 C CA . ILE A 1 125 ? -1.502 2.465 -13.723 1.00 86.88 125 ILE A CA 1
ATOM 998 C C . ILE A 1 125 ? -1.162 2.746 -15.175 1.00 86.88 125 ILE A C 1
ATOM 1000 O O . ILE A 1 125 ? -1.440 1.937 -16.059 1.00 86.88 125 ILE A O 1
ATOM 1004 N N . ASN A 1 126 ? -0.538 3.888 -15.424 1.00 88.31 126 ASN A N 1
ATOM 1005 C CA . ASN A 1 126 ? 0.054 4.182 -16.715 1.00 88.31 126 ASN A CA 1
ATOM 1006 C C . ASN A 1 126 ? 1.356 4.939 -16.488 1.00 88.31 126 ASN A C 1
ATOM 1008 O O . ASN A 1 126 ? 1.360 6.040 -15.935 1.00 88.31 126 ASN A O 1
ATOM 1012 N N . SER A 1 127 ? 2.463 4.325 -16.887 1.00 84.31 127 SER A N 1
ATOM 1013 C CA . SER A 1 127 ? 3.781 4.928 -16.771 1.00 84.31 127 SER A CA 1
ATOM 1014 C C . SER A 1 127 ? 4.660 4.565 -17.952 1.00 84.31 127 SER A C 1
ATOM 1016 O O . SER A 1 127 ? 4.545 3.487 -18.534 1.00 84.31 127 SER A O 1
ATOM 1018 N N . THR A 1 128 ? 5.555 5.480 -18.301 1.00 87.06 128 THR A N 1
ATOM 1019 C CA . THR A 1 128 ? 6.594 5.253 -19.301 1.00 87.06 128 THR A CA 1
ATOM 1020 C C . THR A 1 128 ? 7.928 5.696 -18.723 1.00 87.06 128 THR A C 1
ATOM 1022 O O . THR A 1 128 ? 8.143 6.875 -18.454 1.00 87.06 128 THR A O 1
ATOM 1025 N N . GLU A 1 129 ? 8.825 4.738 -18.543 1.00 86.25 129 GLU A N 1
ATOM 1026 C CA . GLU A 1 129 ? 10.213 4.932 -18.148 1.00 86.25 129 GLU A CA 1
ATOM 1027 C C . GLU A 1 129 ? 11.092 5.040 -19.402 1.00 86.25 129 GLU A C 1
ATOM 1029 O O . GLU A 1 129 ? 10.967 4.253 -20.347 1.00 86.25 129 GLU A O 1
ATOM 1034 N N . ILE A 1 130 ? 12.015 6.003 -19.404 1.00 87.25 130 ILE A N 1
ATOM 1035 C CA . ILE A 1 130 ? 13.061 6.108 -20.424 1.00 87.25 130 ILE A CA 1
ATOM 1036 C C . ILE A 1 130 ? 14.261 5.276 -19.967 1.00 87.25 130 ILE A C 1
ATOM 1038 O O . ILE A 1 130 ? 14.887 5.576 -18.952 1.00 87.25 130 ILE A O 1
ATOM 1042 N N . LEU A 1 131 ? 14.615 4.249 -20.739 1.00 84.62 131 LEU A N 1
ATOM 1043 C CA . LEU A 1 131 ? 15.743 3.376 -20.431 1.00 84.62 131 LEU A CA 1
ATOM 1044 C C . LEU A 1 131 ? 17.044 4.031 -20.880 1.00 84.62 131 LEU A C 1
ATOM 1046 O O . LEU A 1 131 ? 17.187 4.422 -22.043 1.00 84.62 131 LEU A O 1
ATOM 1050 N N . THR A 1 132 ? 18.014 4.115 -19.971 1.00 85.81 132 THR A N 1
ATOM 1051 C CA . THR A 1 132 ? 19.308 4.748 -20.241 1.00 85.81 132 THR A CA 1
ATOM 1052 C C . THR A 1 132 ? 20.491 3.857 -19.871 1.00 85.81 132 THR A C 1
ATOM 1054 O O . THR A 1 132 ? 20.411 3.006 -18.982 1.00 85.81 132 THR A O 1
ATOM 1057 N N . VAL A 1 133 ? 21.607 4.060 -20.574 1.00 82.62 133 VAL A N 1
ATOM 1058 C CA . VAL A 1 133 ? 22.940 3.556 -20.217 1.00 82.62 133 VAL A CA 1
ATOM 1059 C C . VAL A 1 133 ? 23.875 4.760 -20.166 1.00 82.62 133 VAL A C 1
ATOM 1061 O O . VAL A 1 133 ? 24.159 5.397 -21.182 1.00 82.62 133 VAL A O 1
ATOM 1064 N N . GLY A 1 134 ? 24.312 5.132 -18.963 1.00 83.62 134 GLY A N 1
ATOM 1065 C CA . GLY A 1 134 ? 24.956 6.429 -18.753 1.00 83.62 134 GLY A CA 1
ATOM 1066 C C . GLY A 1 134 ? 23.985 7.567 -19.082 1.00 83.62 134 GLY A C 1
ATOM 1067 O O . GLY A 1 134 ? 22.927 7.670 -18.477 1.00 83.62 134 GLY A O 1
ATOM 1068 N N . THR A 1 135 ? 24.335 8.415 -20.049 1.00 85.94 135 THR A N 1
ATOM 1069 C CA . THR A 1 135 ? 23.468 9.506 -20.535 1.00 85.94 135 THR A CA 1
ATOM 1070 C C . THR A 1 135 ? 22.733 9.162 -21.832 1.00 85.94 135 THR A C 1
ATOM 1072 O O . THR A 1 135 ? 22.055 10.020 -22.391 1.00 85.94 135 THR A O 1
ATOM 1075 N N . GLN A 1 136 ? 22.924 7.956 -22.372 1.00 89.19 136 GLN A N 1
ATOM 1076 C CA . GLN A 1 136 ? 22.363 7.562 -23.658 1.00 89.19 136 GLN A CA 1
ATOM 1077 C C . GLN A 1 136 ? 21.018 6.874 -23.463 1.00 89.19 136 GLN A C 1
ATOM 1079 O O . GLN A 1 136 ? 20.923 5.889 -22.736 1.00 89.19 136 GLN A O 1
ATOM 1084 N N . GLU A 1 137 ? 19.992 7.375 -24.144 1.00 92.75 137 GLU A N 1
ATOM 1085 C CA . GLU A 1 137 ? 18.681 6.737 -24.206 1.00 92.75 137 GLU A CA 1
ATOM 1086 C C . GLU A 1 137 ? 18.714 5.525 -25.140 1.00 92.75 137 GLU A C 1
ATOM 1088 O O . GLU A 1 137 ? 18.874 5.669 -26.359 1.00 92.75 137 GLU A O 1
ATOM 1093 N N . VAL A 1 138 ? 18.476 4.347 -24.569 1.00 91.38 138 VAL A N 1
ATOM 1094 C CA . VAL A 1 138 ? 18.525 3.062 -25.274 1.00 91.38 138 VAL A CA 1
ATOM 1095 C C . VAL A 1 138 ? 17.144 2.482 -25.571 1.00 91.38 138 VAL A C 1
ATOM 1097 O O . VAL A 1 138 ? 17.033 1.586 -26.403 1.00 91.38 138 VAL A O 1
ATOM 1100 N N . GLY A 1 139 ? 16.081 2.995 -24.950 1.00 90.94 139 GLY A N 1
ATOM 1101 C CA . GLY A 1 139 ? 14.730 2.486 -25.159 1.00 90.94 139 GLY A CA 1
ATOM 1102 C C . GLY A 1 139 ? 13.701 3.072 -24.205 1.00 90.94 139 GLY A C 1
ATOM 1103 O O . GLY A 1 139 ? 13.963 4.051 -23.510 1.00 90.94 139 GLY A O 1
ATOM 1104 N N . THR A 1 140 ? 12.539 2.434 -24.152 1.00 90.19 140 THR A N 1
ATOM 1105 C CA . THR A 1 140 ? 11.464 2.748 -23.215 1.00 90.19 140 THR A CA 1
ATOM 1106 C C . THR A 1 140 ? 10.936 1.487 -22.547 1.00 90.19 140 THR A C 1
ATOM 1108 O O . THR A 1 140 ? 11.008 0.386 -23.101 1.00 90.19 140 THR A O 1
ATOM 1111 N N . ARG A 1 141 ? 10.382 1.654 -21.350 1.00 86.56 141 ARG A N 1
ATOM 1112 C CA . ARG A 1 141 ? 9.588 0.645 -20.661 1.00 86.56 141 ARG A CA 1
ATOM 1113 C C . ARG A 1 141 ? 8.252 1.260 -20.286 1.00 86.56 141 ARG A C 1
ATOM 1115 O O . ARG A 1 141 ? 8.193 2.225 -19.537 1.00 86.56 141 ARG A O 1
ATOM 1122 N N . GLU A 1 142 ? 7.187 0.710 -20.834 1.00 88.06 142 GLU A N 1
ATOM 1123 C CA . GLU A 1 142 ? 5.818 1.124 -20.562 1.00 88.06 142 GLU A CA 1
ATOM 1124 C C . GLU A 1 142 ? 5.188 0.137 -19.579 1.00 88.06 142 GLU A C 1
ATOM 1126 O O . GLU A 1 142 ? 5.356 -1.071 -19.737 1.00 88.06 142 GLU A O 1
ATOM 1131 N N . ARG A 1 143 ? 4.475 0.636 -18.569 1.00 86.44 143 ARG A N 1
ATOM 1132 C CA . ARG A 1 143 ? 3.678 -0.172 -17.642 1.00 86.44 143 ARG A CA 1
ATOM 1133 C C . ARG A 1 143 ? 2.250 0.339 -17.673 1.00 86.44 143 ARG A C 1
ATOM 1135 O O . ARG A 1 143 ? 2.004 1.490 -17.310 1.00 86.44 143 ARG A O 1
ATOM 1142 N N . ILE A 1 144 ? 1.337 -0.532 -18.078 1.00 90.56 144 ILE A N 1
ATOM 1143 C CA . ILE A 1 144 ? -0.103 -0.279 -18.098 1.00 90.56 144 ILE A CA 1
ATOM 1144 C C . ILE A 1 144 ? -0.752 -1.297 -17.179 1.00 90.56 144 ILE A C 1
ATOM 1146 O O . ILE A 1 144 ? -0.410 -2.472 -17.232 1.00 90.56 144 ILE A O 1
ATOM 1150 N N . GLY A 1 145 ? -1.683 -0.879 -16.340 1.00 91.31 145 GLY A N 1
ATOM 1151 C CA . GLY A 1 145 ? -2.308 -1.798 -15.410 1.00 91.31 145 GLY A CA 1
ATOM 1152 C C . GLY A 1 145 ? -3.409 -1.172 -14.588 1.00 91.31 145 GLY A C 1
ATOM 1153 O O . GLY A 1 145 ? -3.904 -0.088 -14.895 1.00 91.31 145 GLY A O 1
ATOM 1154 N N . ARG A 1 146 ? -3.770 -1.867 -13.518 1.00 90.81 146 ARG A N 1
ATOM 1155 C CA . ARG A 1 146 ? -4.752 -1.417 -12.542 1.00 90.81 146 ARG A CA 1
ATOM 1156 C C . ARG A 1 146 ? -4.365 -1.910 -11.159 1.00 90.81 146 ARG A C 1
ATOM 1158 O O . ARG A 1 146 ? -4.088 -3.092 -10.978 1.00 90.81 146 ARG A O 1
ATOM 1165 N N . GLU A 1 147 ? -4.399 -1.009 -10.192 1.00 88.81 147 GLU A N 1
ATOM 1166 C CA . GLU A 1 147 ? -4.352 -1.332 -8.771 1.00 88.81 147 GLU A CA 1
ATOM 1167 C C . GLU A 1 147 ? -5.771 -1.240 -8.210 1.00 88.81 147 GLU A C 1
ATOM 1169 O O . GLU A 1 147 ? -6.502 -0.288 -8.492 1.00 88.81 147 GLU A O 1
ATOM 1174 N N . SER A 1 148 ? -6.173 -2.215 -7.404 1.00 92.06 148 SER A N 1
ATOM 1175 C CA . SER A 1 148 ? -7.444 -2.185 -6.683 1.00 92.06 148 SER A CA 1
ATOM 1176 C C . SER A 1 148 ? -7.263 -2.711 -5.270 1.00 92.06 148 SER A C 1
ATOM 1178 O O . SER A 1 148 ? -6.555 -3.693 -5.064 1.00 92.06 148 SER A O 1
ATOM 1180 N N . CYS A 1 149 ? -7.910 -2.082 -4.294 1.00 92.69 149 CYS A N 1
ATOM 1181 C CA . CYS A 1 149 ? -7.957 -2.571 -2.922 1.00 92.69 149 CYS A CA 1
ATOM 1182 C C . CYS A 1 149 ? -9.402 -2.801 -2.500 1.00 92.69 149 CYS A C 1
ATOM 1184 O O . CYS A 1 149 ? -10.260 -1.968 -2.769 1.00 92.69 149 CYS A O 1
ATOM 1186 N N . THR A 1 150 ? -9.659 -3.911 -1.816 1.00 93.31 150 THR A N 1
ATOM 1187 C CA . THR A 1 150 ? -10.992 -4.358 -1.389 1.00 93.31 150 THR A CA 1
ATOM 1188 C C . THR A 1 150 ? -10.951 -4.738 0.084 1.00 93.31 150 THR A C 1
ATOM 1190 O O . THR A 1 150 ? -9.996 -5.383 0.532 1.00 93.31 150 THR A O 1
ATOM 1193 N N . LEU A 1 151 ? -11.969 -4.346 0.847 1.00 93.38 151 LEU A N 1
ATOM 1194 C CA . LEU A 1 151 ? -12.138 -4.819 2.218 1.00 93.38 151 LEU A CA 1
ATOM 1195 C C . LEU A 1 151 ? -12.645 -6.259 2.188 1.00 93.38 151 LEU A C 1
ATOM 1197 O O . LEU A 1 151 ? -13.756 -6.502 1.751 1.00 93.38 151 LEU A O 1
ATOM 1201 N N . VAL A 1 152 ? -11.842 -7.217 2.644 1.00 91.94 152 VAL A N 1
ATOM 1202 C CA . VAL A 1 152 ? -12.183 -8.644 2.514 1.00 91.94 152 VAL A CA 1
ATOM 1203 C C . VAL A 1 152 ? -12.774 -9.245 3.778 1.00 91.94 152 VAL A C 1
ATOM 1205 O O . VAL A 1 152 ? -13.578 -10.164 3.683 1.00 91.94 152 VAL A O 1
ATOM 1208 N N . GLU A 1 153 ? -12.381 -8.780 4.967 1.00 92.44 153 GLU A N 1
ATOM 1209 C CA . GLU A 1 153 ? -12.950 -9.314 6.209 1.00 92.44 153 GLU A CA 1
ATOM 1210 C C . GLU A 1 153 ? -12.768 -8.364 7.403 1.00 92.44 153 GLU A C 1
ATOM 1212 O O . GLU A 1 153 ? -11.809 -7.585 7.460 1.00 92.44 153 GLU A O 1
ATOM 1217 N N . GLU A 1 154 ? -13.670 -8.479 8.380 1.00 95.44 154 GLU A N 1
ATOM 1218 C CA . GLU A 1 154 ? -13.482 -7.987 9.746 1.00 95.44 154 GLU A CA 1
ATOM 1219 C C . GLU A 1 154 ? -13.012 -9.138 10.645 1.00 95.44 154 GLU A C 1
ATOM 1221 O O . GLU A 1 154 ? -13.550 -10.246 10.623 1.00 95.44 154 GLU A O 1
ATOM 1226 N N . LEU A 1 155 ? -12.002 -8.866 11.460 1.00 94.25 155 LEU A N 1
ATOM 1227 C CA . LEU A 1 155 ? -11.335 -9.805 12.345 1.00 94.25 155 LEU A CA 1
ATOM 1228 C C . LEU A 1 155 ? -11.427 -9.328 13.790 1.00 94.25 155 LEU A C 1
ATOM 1230 O O . LEU A 1 155 ? -11.310 -8.138 14.077 1.00 94.25 155 LEU A O 1
ATOM 1234 N N . SER A 1 156 ? -11.548 -10.281 14.714 1.00 95.38 156 SER A N 1
ATOM 1235 C CA . SER A 1 156 ? -11.348 -10.040 16.148 1.00 95.38 156 SER A CA 1
ATOM 1236 C C . SER A 1 156 ? -9.893 -10.224 16.589 1.00 95.38 156 SER A C 1
ATOM 1238 O O . SER A 1 156 ? -9.514 -9.798 17.683 1.00 95.38 156 SER A O 1
ATOM 1240 N N . GLU A 1 157 ? -9.093 -10.918 15.777 1.00 92.75 157 GLU A N 1
ATOM 1241 C CA . GLU A 1 157 ? -7.692 -11.225 16.045 1.00 92.75 157 GLU A CA 1
ATOM 1242 C C . GLU A 1 157 ? -6.918 -11.418 14.734 1.00 92.75 157 GLU A C 1
ATOM 1244 O O . GLU A 1 157 ? -7.413 -12.039 13.795 1.00 92.75 157 GLU A O 1
ATOM 1249 N N . PHE A 1 158 ? -5.686 -10.914 14.692 1.00 89.19 158 PHE A N 1
ATOM 1250 C CA . PHE A 1 158 ? -4.694 -11.226 13.671 1.00 89.19 158 PHE A CA 1
ATOM 1251 C C . PHE A 1 158 ? -3.414 -11.716 14.352 1.00 89.19 158 PHE A C 1
ATOM 1253 O O . PHE A 1 158 ? -2.862 -11.031 15.216 1.00 89.19 158 PHE A O 1
ATOM 1260 N N . THR A 1 159 ? -2.928 -12.882 13.927 1.00 84.69 159 THR A N 1
ATOM 1261 C CA . THR A 1 159 ? -1.735 -13.521 14.487 1.00 84.69 159 THR A CA 1
ATOM 1262 C C . THR A 1 159 ? -0.805 -13.976 13.366 1.00 84.69 159 THR A C 1
ATOM 1264 O O . THR A 1 159 ? -1.218 -14.702 12.460 1.00 84.69 159 THR A O 1
ATOM 1267 N N . LYS A 1 160 ? 0.475 -13.592 13.438 1.00 79.12 160 LYS A N 1
ATOM 1268 C CA . LYS A 1 160 ? 1.526 -14.044 12.512 1.00 79.12 160 LYS A CA 1
ATOM 1269 C C . LYS A 1 160 ? 2.861 -14.136 13.251 1.00 79.12 160 LYS A C 1
ATOM 1271 O O . LYS A 1 160 ? 3.408 -13.135 13.710 1.00 79.12 160 LYS A O 1
ATOM 1276 N N . GLY A 1 161 ? 3.397 -15.353 13.362 1.00 76.44 161 GLY A N 1
ATOM 1277 C CA . GLY A 1 161 ? 4.601 -15.607 14.157 1.00 76.44 161 GLY A CA 1
ATOM 1278 C C . GLY A 1 161 ? 4.375 -15.265 15.633 1.00 76.44 161 GLY A C 1
ATOM 1279 O O . GLY A 1 161 ? 3.436 -15.768 16.243 1.00 76.44 161 GLY A O 1
ATOM 1280 N N . SER A 1 162 ? 5.230 -14.412 16.199 1.00 81.31 162 SER A N 1
ATOM 1281 C CA . SER A 1 162 ? 5.118 -13.925 17.582 1.00 81.31 162 SER A CA 1
ATOM 1282 C C . SER A 1 162 ? 4.229 -12.686 17.745 1.00 81.31 162 SER A C 1
ATOM 1284 O O . SER A 1 162 ? 4.026 -12.245 18.873 1.00 81.31 162 SER A O 1
ATOM 1286 N N . ASN A 1 163 ? 3.724 -12.107 16.652 1.00 80.75 163 ASN A N 1
ATOM 1287 C CA . ASN A 1 163 ? 2.895 -10.905 16.694 1.00 80.75 163 ASN A CA 1
ATOM 1288 C C . ASN A 1 163 ? 1.417 -11.297 16.795 1.00 80.75 163 ASN A C 1
ATOM 1290 O O . ASN A 1 163 ? 0.910 -12.012 15.927 1.00 80.75 163 ASN A O 1
ATOM 1294 N N . ILE A 1 164 ? 0.745 -10.826 17.848 1.00 89.00 164 ILE A N 1
ATOM 1295 C CA . ILE A 1 164 ? -0.672 -11.083 18.138 1.00 89.00 164 ILE A CA 1
ATOM 1296 C C . ILE A 1 164 ? -1.361 -9.736 18.345 1.00 89.00 164 ILE A C 1
ATOM 1298 O O . ILE A 1 164 ? -0.962 -8.957 19.212 1.00 89.00 164 ILE A O 1
ATOM 1302 N N . TYR A 1 165 ? -2.419 -9.479 17.584 1.00 90.81 165 TYR A N 1
ATOM 1303 C CA . TYR A 1 165 ? -3.226 -8.267 17.685 1.00 90.81 165 TYR A CA 1
ATOM 1304 C C . TYR A 1 165 ? -4.687 -8.649 17.862 1.00 90.81 165 TYR A C 1
ATOM 1306 O O . TYR A 1 165 ? -5.210 -9.444 17.092 1.00 90.81 165 TYR A O 1
ATOM 1314 N N . THR A 1 166 ? -5.359 -8.054 18.842 1.00 94.12 166 THR A N 1
ATOM 1315 C CA . THR A 1 166 ? -6.761 -8.348 19.166 1.00 94.12 166 THR A CA 1
ATOM 1316 C C . THR A 1 166 ? -7.630 -7.095 19.092 1.00 94.12 166 THR A C 1
ATOM 1318 O O . THR A 1 166 ? -7.137 -5.965 19.178 1.00 94.12 166 THR A O 1
ATOM 1321 N N . GLY A 1 167 ? -8.940 -7.288 18.954 1.00 94.56 167 GLY A N 1
ATOM 1322 C CA . GLY A 1 167 ? -9.937 -6.224 18.837 1.00 94.56 167 GLY A CA 1
ATOM 1323 C C . GLY A 1 167 ? -10.463 -6.085 17.411 1.00 94.56 167 GLY A C 1
ATOM 1324 O O . GLY A 1 167 ? -10.287 -6.983 16.602 1.00 94.56 167 GLY A O 1
ATOM 1325 N N . ASN A 1 168 ? -11.124 -4.965 17.112 1.00 96.56 168 ASN A N 1
ATOM 1326 C CA . ASN A 1 168 ? -11.692 -4.728 15.786 1.00 96.56 168 ASN A CA 1
ATOM 1327 C C . ASN A 1 168 ? -10.581 -4.433 14.761 1.00 96.56 168 ASN A C 1
ATOM 1329 O O . ASN A 1 168 ? -9.910 -3.396 14.844 1.00 96.56 168 ASN A O 1
ATOM 1333 N N . ILE A 1 169 ? -10.385 -5.358 13.824 1.00 95.94 169 ILE A N 1
ATOM 1334 C CA . ILE A 1 169 ? -9.369 -5.320 12.775 1.00 95.94 169 ILE A CA 1
ATOM 1335 C C . ILE A 1 169 ? -10.058 -5.500 11.423 1.00 95.94 169 ILE A C 1
ATOM 1337 O O . ILE A 1 169 ? -10.933 -6.341 11.283 1.00 95.94 169 ILE A O 1
ATOM 1341 N N . VAL A 1 170 ? -9.622 -4.759 10.411 1.00 95.75 170 VAL A N 1
ATOM 1342 C CA . VAL A 1 170 ? -10.007 -4.996 9.016 1.00 95.75 170 VAL A CA 1
ATOM 1343 C C . VAL A 1 170 ? -8.833 -5.542 8.229 1.00 95.75 170 VAL A C 1
ATOM 1345 O O . VAL A 1 170 ? -7.692 -5.105 8.412 1.00 95.75 170 VAL A O 1
ATOM 1348 N N . LYS A 1 171 ? -9.128 -6.470 7.323 1.00 94.62 171 LYS A N 1
ATOM 1349 C CA . LYS A 1 171 ? -8.188 -6.986 6.333 1.00 94.62 171 LYS A CA 1
ATOM 1350 C C . LYS A 1 171 ? -8.567 -6.455 4.962 1.00 94.62 171 LYS A C 1
ATOM 1352 O O . LYS A 1 171 ? -9.684 -6.644 4.496 1.00 94.62 171 LYS A O 1
ATOM 1357 N N . ILE A 1 172 ? -7.612 -5.823 4.303 1.00 93.94 172 ILE A N 1
ATOM 1358 C CA . ILE A 1 172 ? -7.771 -5.240 2.974 1.00 93.94 172 ILE A CA 1
ATOM 1359 C C . ILE A 1 172 ? -6.853 -6.005 2.033 1.00 93.94 172 ILE A C 1
ATOM 1361 O O . ILE A 1 172 ? -5.654 -6.096 2.298 1.00 93.94 172 ILE A O 1
ATOM 1365 N N . LYS A 1 173 ? -7.403 -6.555 0.951 1.00 90.69 173 LYS A N 1
ATOM 1366 C CA . LYS A 1 173 ? -6.630 -7.166 -0.133 1.00 90.69 173 LYS A CA 1
ATOM 1367 C C . LYS A 1 173 ? -6.403 -6.114 -1.206 1.00 90.69 173 LYS A C 1
ATOM 1369 O O . LYS A 1 173 ? -7.372 -5.531 -1.680 1.00 90.69 173 LYS A O 1
ATOM 1374 N N . CYS A 1 174 ? -5.158 -5.911 -1.602 1.00 89.19 174 CYS A N 1
ATOM 1375 C CA . CYS A 1 174 ? -4.793 -5.088 -2.742 1.00 89.19 174 CYS A CA 1
ATOM 1376 C C . CYS A 1 174 ? -4.240 -5.978 -3.854 1.00 89.19 174 CYS A C 1
ATOM 1378 O O . CYS A 1 174 ? -3.501 -6.926 -3.588 1.00 89.19 174 CYS A O 1
ATOM 1380 N N . THR A 1 175 ? -4.645 -5.717 -5.089 1.00 87.88 175 THR A N 1
ATOM 1381 C CA . THR A 1 175 ? -4.222 -6.450 -6.280 1.00 87.88 175 THR A CA 1
ATOM 1382 C C . THR A 1 175 ? -3.807 -5.448 -7.339 1.00 87.88 175 THR A C 1
ATOM 1384 O O . THR A 1 175 ? -4.605 -4.599 -7.739 1.00 87.88 175 THR A O 1
ATOM 1387 N N . GLU A 1 176 ? -2.557 -5.555 -7.766 1.00 87.06 176 GLU A N 1
ATOM 1388 C CA . GLU A 1 176 ? -1.990 -4.816 -8.885 1.00 87.06 176 GLU A CA 1
ATOM 1389 C C . GLU A 1 176 ? -1.843 -5.787 -10.054 1.00 87.06 176 GLU A C 1
ATOM 1391 O O . GLU A 1 176 ? -1.203 -6.823 -9.930 1.00 87.06 176 GLU A O 1
ATOM 1396 N N . THR A 1 177 ? -2.482 -5.492 -11.181 1.00 86.62 177 THR A N 1
ATOM 1397 C CA . THR A 1 177 ? -2.312 -6.244 -12.429 1.00 86.62 177 THR A CA 1
ATOM 1398 C C . THR A 1 177 ? -1.680 -5.323 -13.448 1.00 86.62 177 THR A C 1
ATOM 1400 O O . THR A 1 177 ? -2.236 -4.261 -13.729 1.00 86.62 177 THR A O 1
ATOM 1403 N N . THR A 1 178 ? -0.533 -5.707 -14.002 1.00 85.25 178 THR A N 1
ATOM 1404 C CA . THR A 1 178 ? 0.203 -4.874 -14.954 1.00 85.25 178 THR A CA 1
ATOM 1405 C C . THR A 1 178 ? 0.661 -5.662 -16.165 1.00 85.25 178 THR A C 1
ATOM 1407 O O . THR A 1 178 ? 0.971 -6.840 -16.077 1.00 85.25 178 THR A O 1
ATOM 1410 N N . THR A 1 179 ? 0.739 -4.974 -17.295 1.00 84.88 179 THR A N 1
ATOM 1411 C CA . THR A 1 179 ? 1.465 -5.383 -18.488 1.00 84.88 179 THR A CA 1
ATOM 1412 C C . THR A 1 179 ? 2.640 -4.428 -18.648 1.00 84.88 179 THR A C 1
ATOM 1414 O O . THR A 1 179 ? 2.461 -3.213 -18.787 1.00 84.88 179 THR A O 1
ATOM 1417 N N . ILE A 1 180 ? 3.852 -4.970 -18.633 1.00 84.50 180 ILE A N 1
ATOM 1418 C CA . ILE A 1 180 ? 5.096 -4.235 -18.825 1.00 84.50 180 ILE A CA 1
ATOM 1419 C C . ILE A 1 180 ? 5.607 -4.539 -20.228 1.00 84.50 180 ILE A C 1
ATOM 1421 O O . ILE A 1 180 ? 5.850 -5.686 -20.586 1.00 84.50 180 ILE A O 1
ATOM 1425 N N . THR A 1 181 ? 5.791 -3.504 -21.041 1.00 88.25 181 THR A N 1
ATOM 1426 C CA . THR A 1 181 ? 6.349 -3.617 -22.390 1.00 88.25 181 THR A CA 1
ATOM 1427 C C . THR A 1 181 ? 7.668 -2.867 -22.469 1.00 88.25 181 THR A C 1
ATOM 1429 O O . THR A 1 181 ? 7.712 -1.647 -22.332 1.00 88.25 181 THR A O 1
ATOM 1432 N N . THR A 1 182 ? 8.751 -3.594 -22.733 1.00 89.31 182 THR A N 1
ATOM 1433 C CA . THR A 1 182 ? 10.089 -3.029 -22.935 1.00 89.31 182 THR A CA 1
ATOM 1434 C C . THR A 1 182 ? 10.423 -2.970 -24.426 1.00 89.31 182 THR A C 1
ATOM 1436 O O . THR A 1 182 ? 10.330 -3.974 -25.136 1.00 89.31 182 THR A O 1
ATOM 1439 N N . LYS A 1 183 ? 10.832 -1.786 -24.894 1.00 91.12 183 LYS A N 1
ATOM 1440 C CA . LYS A 1 183 ? 11.257 -1.502 -26.271 1.00 91.12 183 LYS A CA 1
ATOM 1441 C C . LYS A 1 183 ? 12.627 -0.823 -26.275 1.00 91.12 183 LYS A C 1
ATOM 1443 O O . LYS A 1 183 ? 12.746 0.377 -26.057 1.00 91.12 183 LYS A O 1
ATOM 1448 N N . 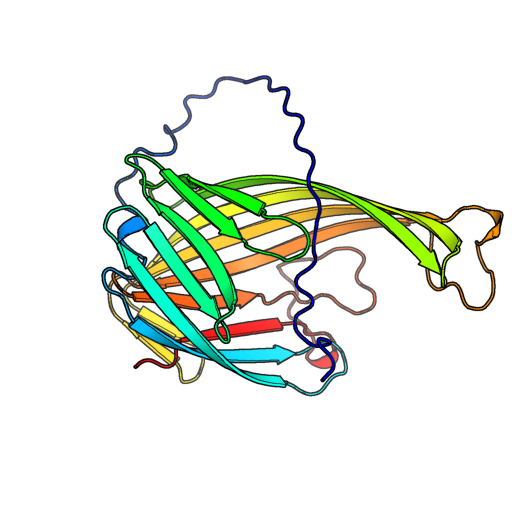VAL A 1 184 ? 13.662 -1.594 -26.553 1.00 89.81 184 VAL A N 1
ATOM 1449 C CA . VAL A 1 184 ? 15.042 -1.185 -26.814 1.00 89.81 184 VAL A CA 1
ATOM 1450 C C . VAL A 1 184 ? 15.200 -0.889 -28.306 1.00 89.81 184 VAL A C 1
ATOM 1452 O O . VAL A 1 184 ? 14.686 -1.631 -29.147 1.00 89.81 184 VAL A O 1
ATOM 1455 N N . LYS A 1 185 ? 15.906 0.193 -28.648 1.00 91.19 185 LYS A N 1
ATOM 1456 C CA . LYS A 1 185 ? 16.189 0.559 -30.045 1.00 91.19 185 LYS A CA 1
ATOM 1457 C C . LYS A 1 185 ? 17.102 -0.491 -30.681 1.00 91.19 185 LYS A C 1
ATOM 1459 O O . LYS A 1 185 ? 18.039 -0.962 -30.040 1.00 91.19 185 LYS A O 1
ATOM 1464 N N . ASP A 1 186 ? 16.867 -0.803 -31.955 1.00 89.44 186 ASP A N 1
ATOM 1465 C CA . ASP A 1 186 ? 17.535 -1.908 -32.661 1.00 89.44 186 ASP A CA 1
ATOM 1466 C C . ASP A 1 186 ? 19.070 -1.842 -32.611 1.00 89.44 186 ASP A C 1
ATOM 1468 O O . ASP A 1 186 ? 19.734 -2.865 -32.474 1.00 89.44 186 ASP A O 1
ATOM 1472 N N . GLU A 1 187 ? 19.641 -0.637 -32.658 1.00 88.25 187 GLU A N 1
ATOM 1473 C CA . GLU A 1 187 ? 21.089 -0.389 -32.589 1.00 88.25 187 GLU A CA 1
ATOM 1474 C C . GLU A 1 187 ? 21.745 -0.777 -31.248 1.00 88.25 187 GLU A C 1
ATOM 1476 O O . GLU A 1 187 ? 22.969 -0.877 -31.167 1.00 88.25 187 GLU A O 1
ATOM 1481 N N . PHE A 1 188 ? 20.946 -1.021 -30.206 1.00 85.56 188 PHE A N 1
ATOM 1482 C CA . PHE A 1 188 ? 21.403 -1.420 -28.871 1.00 85.56 188 PHE A CA 1
ATOM 1483 C C . PHE A 1 188 ? 21.111 -2.887 -28.537 1.00 85.56 188 PHE A C 1
ATOM 1485 O O . PHE A 1 188 ? 21.543 -3.371 -27.489 1.00 85.56 188 PHE A O 1
ATOM 1492 N N . LEU A 1 189 ? 20.403 -3.614 -29.406 1.00 80.94 189 LEU A N 1
ATOM 1493 C CA . LEU A 1 189 ? 20.070 -5.017 -29.170 1.00 80.94 189 LEU A CA 1
ATOM 1494 C C . LEU A 1 189 ? 21.315 -5.905 -29.277 1.00 80.94 189 LEU A C 1
ATOM 1496 O O . LEU A 1 189 ? 21.993 -5.937 -30.301 1.00 80.94 189 LEU A O 1
ATOM 1500 N N . GLY A 1 190 ? 21.597 -6.670 -28.219 1.00 70.94 190 GLY A N 1
ATOM 1501 C CA . GLY A 1 190 ? 22.738 -7.593 -28.178 1.00 70.94 190 GLY A CA 1
ATOM 1502 C C . GLY A 1 190 ? 24.102 -6.915 -28.008 1.00 70.94 190 GLY A C 1
ATOM 1503 O O . GLY A 1 190 ? 25.127 -7.590 -28.096 1.00 70.94 190 GLY A O 1
ATOM 1504 N N . THR A 1 191 ? 24.128 -5.605 -27.751 1.00 78.06 191 THR A N 1
ATOM 1505 C CA . THR A 1 191 ? 25.357 -4.866 -27.448 1.00 78.06 191 THR A CA 1
ATOM 1506 C C . THR A 1 191 ? 25.868 -5.233 -26.055 1.00 78.06 191 THR A C 1
ATOM 1508 O O . THR A 1 191 ? 25.128 -5.203 -25.071 1.00 78.06 191 THR A O 1
ATOM 1511 N N . GLU A 1 192 ? 27.155 -5.569 -25.962 1.00 74.38 192 GLU A N 1
ATOM 1512 C CA . GLU A 1 192 ? 27.813 -5.908 -24.698 1.00 74.38 192 GLU A CA 1
ATOM 1513 C C . GLU A 1 192 ? 27.689 -4.746 -23.694 1.00 74.38 192 GLU A C 1
ATOM 1515 O O . GLU A 1 192 ? 28.015 -3.601 -24.003 1.00 74.38 192 GLU A O 1
ATOM 1520 N N . GLY A 1 193 ? 27.186 -5.038 -22.490 1.00 69.75 193 GLY A N 1
ATOM 1521 C CA . GLY A 1 193 ? 26.939 -4.038 -21.445 1.00 69.75 193 GLY A CA 1
ATOM 1522 C C . GLY A 1 193 ? 25.514 -3.472 -21.396 1.00 69.75 193 GLY A C 1
ATOM 1523 O O . GLY A 1 193 ? 25.216 -2.706 -20.482 1.00 69.75 193 GLY A O 1
ATOM 1524 N N . ILE A 1 194 ? 24.620 -3.868 -22.311 1.00 75.50 194 ILE A N 1
ATOM 1525 C CA . ILE A 1 194 ? 23.190 -3.528 -22.259 1.00 75.50 194 ILE A CA 1
ATOM 1526 C C . ILE A 1 194 ? 22.402 -4.760 -21.805 1.00 75.50 194 ILE A C 1
ATOM 1528 O O . ILE A 1 194 ? 22.362 -5.771 -22.500 1.00 75.50 194 ILE A O 1
ATOM 1532 N N . SER A 1 195 ? 21.785 -4.685 -20.623 1.00 76.62 195 SER A N 1
ATOM 1533 C CA . SER A 1 195 ? 21.011 -5.790 -20.030 1.00 76.62 195 SER A CA 1
ATOM 1534 C C . SER A 1 195 ? 19.522 -5.771 -20.387 1.00 76.62 195 SER A C 1
ATOM 1536 O O . SER A 1 195 ? 18.801 -6.700 -20.030 1.00 76.62 195 SER A O 1
ATOM 1538 N N . TYR A 1 196 ? 19.043 -4.726 -21.065 1.00 78.69 196 TYR A N 1
ATOM 1539 C CA . TYR A 1 196 ? 17.643 -4.623 -21.467 1.00 78.69 196 TYR A CA 1
ATOM 1540 C C . TYR A 1 196 ? 17.344 -5.529 -22.660 1.00 78.69 196 TYR A C 1
ATOM 1542 O O . TYR A 1 196 ? 18.106 -5.586 -23.625 1.00 78.69 196 TYR A O 1
ATOM 1550 N N . VAL A 1 197 ? 16.189 -6.185 -22.613 1.00 79.88 197 VAL A N 1
ATOM 1551 C CA . VAL A 1 197 ? 15.684 -7.044 -23.684 1.00 79.88 197 VAL A CA 1
ATOM 1552 C C . VAL A 1 197 ? 14.290 -6.590 -24.092 1.00 79.88 197 VAL A C 1
ATOM 1554 O O . VAL A 1 197 ? 13.505 -6.143 -23.258 1.00 79.88 197 VAL A O 1
ATOM 1557 N N . ASN A 1 198 ? 13.987 -6.695 -25.385 1.00 85.12 198 ASN A N 1
ATOM 1558 C CA . ASN A 1 198 ? 12.629 -6.480 -25.874 1.00 85.12 198 ASN A CA 1
ATOM 1559 C C . ASN A 1 198 ? 11.706 -7.571 -25.349 1.00 85.12 198 ASN A C 1
ATOM 1561 O O . ASN A 1 198 ? 12.056 -8.751 -25.382 1.00 85.12 198 ASN A O 1
ATOM 1565 N N . GLY A 1 199 ? 10.508 -7.179 -24.934 1.00 86.75 199 GLY A N 1
ATOM 1566 C CA . GLY A 1 199 ? 9.521 -8.124 -24.443 1.00 86.75 199 GLY A CA 1
ATOM 1567 C C . GLY A 1 199 ? 8.279 -7.443 -23.905 1.00 86.75 199 GLY A C 1
ATOM 1568 O O . GLY A 1 199 ? 8.269 -6.237 -23.649 1.00 86.75 199 GLY A O 1
ATOM 1569 N N . THR A 1 200 ? 7.247 -8.255 -23.733 1.00 85.62 200 THR A N 1
ATOM 1570 C CA . THR A 1 200 ? 6.044 -7.908 -22.989 1.00 85.62 200 THR A CA 1
ATOM 1571 C C . THR A 1 200 ? 5.831 -8.994 -21.949 1.00 85.62 200 THR A C 1
ATOM 1573 O O . THR A 1 200 ? 5.932 -10.177 -22.275 1.00 85.62 200 THR A O 1
ATOM 1576 N N . GLU A 1 201 ? 5.568 -8.585 -20.719 1.00 82.25 201 GLU A N 1
ATOM 1577 C CA . GLU A 1 201 ? 5.308 -9.464 -19.584 1.00 82.25 201 GLU A CA 1
ATOM 1578 C C . GLU A 1 201 ? 4.089 -8.955 -18.817 1.00 82.25 201 GLU A C 1
ATOM 1580 O O . GLU A 1 201 ? 3.890 -7.744 -18.706 1.00 82.25 201 GLU A O 1
ATOM 1585 N N . ASP A 1 202 ? 3.280 -9.875 -18.302 1.00 78.81 202 ASP A N 1
ATOM 1586 C CA . ASP A 1 202 ? 2.167 -9.551 -17.415 1.00 78.81 202 ASP A CA 1
ATOM 1587 C C . ASP A 1 202 ? 2.545 -9.940 -15.979 1.00 78.81 202 ASP A C 1
ATOM 1589 O O . ASP A 1 202 ? 3.120 -11.008 -15.752 1.00 78.81 202 ASP A O 1
ATOM 1593 N N . SER A 1 203 ? 2.207 -9.101 -15.001 1.00 75.81 203 SER A N 1
ATOM 1594 C CA . SER A 1 203 ? 2.342 -9.400 -13.574 1.00 75.81 203 SER A CA 1
ATOM 1595 C C . SER A 1 203 ? 1.018 -9.208 -12.845 1.00 75.81 203 SER A C 1
ATOM 1597 O O . SER A 1 203 ? 0.169 -8.397 -13.228 1.00 75.81 203 SER A O 1
ATOM 1599 N N . VAL A 1 204 ? 0.860 -9.974 -11.771 1.00 79.25 204 VAL A N 1
ATOM 1600 C CA . VAL A 1 204 ? -0.189 -9.810 -10.773 1.00 79.25 204 VAL A CA 1
ATOM 1601 C C . VAL A 1 204 ? 0.483 -9.884 -9.413 1.00 79.25 204 VAL A C 1
ATOM 1603 O O . VAL A 1 204 ? 1.006 -10.935 -9.052 1.00 79.25 204 VAL A O 1
ATOM 1606 N N . ASP A 1 205 ? 0.435 -8.783 -8.675 1.00 79.56 205 ASP A N 1
ATOM 1607 C CA . ASP A 1 205 ? 1.003 -8.671 -7.336 1.00 79.56 205 ASP A CA 1
ATOM 1608 C C . ASP A 1 205 ? -0.140 -8.529 -6.326 1.00 79.56 205 ASP A C 1
ATOM 1610 O O . ASP A 1 205 ? -1.096 -7.766 -6.529 1.00 79.56 205 ASP A O 1
ATOM 1614 N N . ILE A 1 206 ? -0.074 -9.294 -5.234 1.00 81.62 206 ILE A N 1
ATOM 1615 C CA . ILE A 1 206 ? -1.127 -9.327 -4.214 1.00 81.62 206 ILE A CA 1
ATOM 1616 C C . ILE A 1 206 ? -0.529 -8.979 -2.860 1.00 81.62 206 ILE A C 1
ATOM 1618 O O . ILE A 1 206 ? 0.402 -9.612 -2.369 1.00 81.62 206 ILE A O 1
ATOM 1622 N N . SER A 1 207 ? -1.144 -8.009 -2.191 1.00 86.06 207 SER A N 1
ATOM 1623 C CA . SER A 1 207 ? -0.778 -7.647 -0.827 1.00 86.06 207 SER A CA 1
ATOM 1624 C C . SER A 1 207 ? -1.987 -7.571 0.094 1.00 86.06 207 SER A C 1
ATOM 1626 O O . SER A 1 207 ? -3.132 -7.393 -0.330 1.00 86.06 207 SER A O 1
ATOM 1628 N N . TYR A 1 208 ? -1.724 -7.713 1.389 1.00 87.25 208 TYR A N 1
ATOM 1629 C CA . TYR A 1 208 ? -2.721 -7.634 2.443 1.00 87.25 208 TYR A CA 1
ATOM 1630 C C . TYR A 1 208 ? -2.329 -6.580 3.467 1.00 87.25 208 TYR A C 1
ATOM 1632 O O . TYR A 1 208 ? -1.209 -6.566 3.981 1.00 87.25 208 TYR A O 1
ATOM 1640 N N . ARG A 1 209 ? -3.283 -5.717 3.810 1.00 93.50 209 ARG A N 1
ATOM 1641 C CA . ARG A 1 209 ? -3.149 -4.720 4.873 1.00 93.50 209 ARG A CA 1
ATOM 1642 C C . ARG A 1 209 ? -4.084 -5.094 6.008 1.00 93.50 209 ARG A C 1
ATOM 1644 O O . ARG A 1 209 ? -5.273 -5.299 5.786 1.00 93.50 209 ARG A O 1
ATOM 1651 N N . TYR A 1 210 ? -3.553 -5.126 7.218 1.00 93.94 210 TYR A N 1
ATOM 1652 C CA . TYR A 1 210 ? -4.315 -5.328 8.439 1.00 93.94 210 TYR A CA 1
ATOM 1653 C C . TYR A 1 210 ? -4.305 -4.022 9.213 1.00 93.94 210 TYR A C 1
ATOM 1655 O O . TYR A 1 210 ? -3.238 -3.527 9.590 1.00 93.94 210 TYR A O 1
ATOM 1663 N N . GLN A 1 211 ? -5.484 -3.451 9.439 1.00 95.88 211 GLN A N 1
ATOM 1664 C CA . GLN A 1 211 ? -5.628 -2.203 10.182 1.00 95.88 211 GLN A CA 1
ATOM 1665 C C . GLN A 1 211 ? -6.498 -2.426 11.407 1.00 95.88 211 GLN A C 1
ATOM 1667 O O . GLN A 1 211 ? -7.571 -3.012 11.313 1.00 95.88 211 GLN A O 1
ATOM 1672 N N . LYS A 1 212 ? -6.045 -1.945 12.562 1.00 95.69 212 LYS A N 1
ATOM 1673 C CA . LYS A 1 212 ? -6.777 -2.038 13.825 1.00 95.69 212 LYS A CA 1
ATOM 1674 C C . LYS A 1 212 ? -7.452 -0.709 14.136 1.00 95.69 212 LYS A C 1
ATOM 1676 O O . LYS A 1 212 ? -6.834 0.351 14.009 1.00 95.69 212 LYS A O 1
ATOM 1681 N N . ASN A 1 213 ? -8.700 -0.780 14.586 1.00 96.38 213 ASN A N 1
ATOM 1682 C CA . ASN A 1 213 ? -9.486 0.385 14.974 1.00 96.38 213 ASN A CA 1
ATOM 1683 C C . ASN A 1 213 ? -8.729 1.258 15.997 1.00 96.38 213 ASN A C 1
ATOM 1685 O O . ASN A 1 213 ? -8.146 0.747 16.961 1.00 96.38 213 ASN A O 1
ATOM 1689 N N . GLY A 1 214 ? -8.679 2.563 15.725 1.00 93.38 214 GLY A N 1
ATOM 1690 C CA . GLY A 1 214 ? -7.967 3.593 16.483 1.00 93.38 214 GLY A CA 1
ATOM 1691 C C . GLY A 1 214 ? -6.442 3.513 16.454 1.00 93.38 214 GLY A C 1
ATOM 1692 O O . GLY A 1 214 ? -5.781 4.419 16.955 1.00 93.38 214 GLY A O 1
ATOM 1693 N N . VAL A 1 215 ? -5.874 2.459 15.864 1.00 93.06 215 VAL A N 1
ATOM 1694 C CA . VAL A 1 215 ? -4.426 2.256 15.787 1.00 93.06 215 VAL A CA 1
ATOM 1695 C C . VAL A 1 215 ? -3.911 2.560 14.393 1.00 93.06 215 VAL A C 1
ATOM 1697 O O . VAL A 1 215 ? -2.871 3.191 14.292 1.00 93.06 215 VAL A O 1
ATOM 1700 N N . GLY A 1 216 ? -4.569 2.149 13.311 1.00 93.75 216 GLY A N 1
ATOM 1701 C CA . GLY A 1 216 ? -3.951 2.189 11.979 1.00 93.75 216 GLY A CA 1
ATOM 1702 C C . GLY A 1 216 ? -3.422 0.835 11.532 1.00 93.75 216 GLY A C 1
ATOM 1703 O O . GLY A 1 216 ? -3.817 -0.209 12.055 1.00 93.75 216 GLY A O 1
ATOM 1704 N N . LEU A 1 217 ? -2.478 0.872 10.593 1.00 93.88 217 LEU A N 1
ATOM 1705 C CA . LEU A 1 217 ? -1.738 -0.299 10.132 1.00 93.88 217 LEU A CA 1
ATOM 1706 C C . LEU A 1 217 ? -1.087 -1.034 11.315 1.00 93.88 217 LEU A C 1
ATOM 1708 O O . LEU A 1 217 ? -0.382 -0.424 12.124 1.00 93.88 217 LEU A O 1
ATOM 1712 N N . ILE A 1 218 ? -1.352 -2.337 11.402 1.00 94.06 218 ILE A N 1
ATOM 1713 C CA . ILE A 1 218 ? -0.704 -3.266 12.337 1.00 94.06 218 ILE A CA 1
ATOM 1714 C C . ILE A 1 218 ? 0.141 -4.307 11.609 1.00 94.06 218 ILE A C 1
ATOM 1716 O O . ILE A 1 218 ? 1.153 -4.748 12.150 1.00 94.06 218 ILE A O 1
ATOM 1720 N N . ALA A 1 219 ? -0.239 -4.658 10.377 1.00 88.81 219 ALA A N 1
ATOM 1721 C CA . ALA A 1 219 ? 0.588 -5.469 9.507 1.00 88.81 219 ALA A CA 1
ATOM 1722 C C . ALA A 1 219 ? 0.361 -5.148 8.029 1.00 88.81 219 ALA A C 1
ATOM 1724 O O . ALA A 1 219 ? -0.770 -4.918 7.597 1.00 88.81 219 ALA A O 1
ATOM 1725 N N . PHE A 1 220 ? 1.438 -5.187 7.255 1.00 90.31 220 PHE A N 1
ATOM 1726 C CA . PHE A 1 220 ? 1.413 -5.230 5.799 1.00 90.31 220 PHE A CA 1
ATOM 1727 C C . PHE A 1 220 ? 2.128 -6.497 5.351 1.00 90.31 220 PHE A C 1
ATOM 1729 O O . PHE A 1 220 ? 3.239 -6.769 5.802 1.00 90.31 220 PHE A O 1
ATOM 1736 N N . ILE A 1 221 ? 1.485 -7.277 4.493 1.00 84.62 221 ILE A N 1
ATOM 1737 C CA . ILE A 1 221 ? 2.027 -8.516 3.952 1.00 84.62 221 ILE A CA 1
ATOM 1738 C C . ILE A 1 221 ? 2.017 -8.388 2.439 1.00 84.62 221 ILE A C 1
ATOM 1740 O O . ILE A 1 221 ? 0.954 -8.421 1.826 1.00 84.62 221 ILE A O 1
ATOM 1744 N N . ASN A 1 222 ? 3.200 -8.266 1.854 1.00 83.62 222 ASN A N 1
ATOM 1745 C CA . ASN A 1 222 ? 3.428 -8.605 0.461 1.00 83.62 222 ASN A CA 1
ATOM 1746 C C . ASN A 1 222 ? 4.209 -9.930 0.457 1.00 83.62 222 ASN A C 1
ATOM 1748 O O . ASN A 1 222 ? 5.319 -10.001 0.988 1.00 83.62 222 ASN A O 1
ATOM 1752 N N . ASP A 1 223 ? 3.602 -10.975 -0.096 1.00 68.44 223 ASP A N 1
ATOM 1753 C CA . ASP A 1 223 ? 4.180 -12.317 -0.189 1.00 68.44 223 ASP A CA 1
ATOM 1754 C C . ASP A 1 223 ? 4.183 -12.773 -1.656 1.00 68.44 223 ASP A C 1
ATOM 1756 O O . ASP A 1 223 ? 3.524 -13.742 -2.028 1.00 68.44 223 ASP A O 1
ATOM 1760 N N . ASP A 1 224 ? 4.871 -12.008 -2.508 1.00 62.06 224 ASP A N 1
ATOM 1761 C CA . ASP A 1 224 ? 4.996 -12.311 -3.933 1.00 62.06 224 ASP A CA 1
ATOM 1762 C C . ASP A 1 224 ? 6.026 -13.430 -4.181 1.00 62.06 224 ASP A C 1
ATOM 1764 O O . ASP A 1 224 ? 7.247 -13.239 -4.205 1.00 62.06 224 ASP A O 1
ATOM 1768 N N . CYS A 1 225 ? 5.544 -14.633 -4.467 1.00 55.28 225 CYS A N 1
ATOM 1769 C CA . CYS A 1 225 ? 6.396 -15.716 -4.938 1.00 55.28 225 CYS A CA 1
ATOM 1770 C C . CYS A 1 225 ? 6.678 -15.575 -6.433 1.00 55.28 225 CYS A C 1
ATOM 1772 O O . CYS A 1 225 ? 6.000 -16.178 -7.256 1.00 55.28 225 CYS A O 1
ATOM 1774 N N . ILE A 1 226 ? 7.703 -14.789 -6.777 1.00 44.41 226 ILE A N 1
ATOM 1775 C CA . ILE A 1 226 ? 8.169 -14.617 -8.161 1.00 44.41 226 ILE A CA 1
ATOM 1776 C C . ILE A 1 226 ? 9.456 -15.444 -8.369 1.00 44.41 226 ILE A C 1
ATOM 1778 O O . ILE A 1 226 ? 10.539 -14.980 -7.999 1.00 44.41 226 ILE A O 1
ATOM 1782 N N . PRO A 1 227 ? 9.387 -16.665 -8.942 1.00 42.03 227 PRO A N 1
ATOM 1783 C CA . PRO A 1 227 ? 10.546 -17.401 -9.435 1.00 42.03 227 PRO A CA 1
ATOM 1784 C C . PRO A 1 227 ? 11.425 -16.540 -10.338 1.00 42.03 227 PRO A C 1
ATOM 1786 O O . PRO A 1 227 ? 10.915 -15.774 -11.151 1.00 42.03 227 PRO A O 1
ATOM 1789 N N . GLU A 1 228 ? 12.745 -16.749 -10.277 1.00 39.91 228 GLU A N 1
ATOM 1790 C CA . GLU A 1 228 ? 13.730 -16.019 -11.099 1.00 39.91 228 GLU A CA 1
ATOM 1791 C C . GLU A 1 228 ? 13.472 -16.110 -12.616 1.00 39.91 228 GLU A C 1
ATOM 1793 O O . GLU A 1 228 ? 13.997 -15.295 -13.364 1.00 39.91 228 GLU A O 1
ATOM 1798 N N . ASN A 1 229 ? 12.649 -17.071 -13.063 1.00 40.81 229 ASN A N 1
ATOM 1799 C CA . ASN A 1 229 ? 12.303 -17.314 -14.466 1.00 40.81 229 ASN A CA 1
ATOM 1800 C C . ASN A 1 229 ? 10.781 -17.439 -14.713 1.00 40.81 229 ASN A C 1
ATOM 1802 O O . ASN A 1 229 ? 10.377 -18.104 -15.669 1.00 40.81 229 ASN A O 1
ATOM 1806 N N . MET A 1 230 ? 9.918 -16.909 -13.836 1.00 36.12 230 MET A N 1
ATOM 1807 C CA . MET A 1 230 ? 8.465 -17.053 -14.016 1.00 36.12 230 MET A CA 1
ATOM 1808 C C . MET A 1 230 ? 7.934 -16.084 -15.074 1.00 36.12 230 MET A C 1
ATOM 1810 O O . MET A 1 230 ? 8.212 -14.893 -15.023 1.00 36.12 230 MET A O 1
ATOM 1814 N N . VAL A 1 231 ? 7.146 -16.620 -16.009 1.00 38.06 231 VAL A N 1
ATOM 1815 C CA . VAL A 1 231 ? 6.465 -15.862 -17.073 1.00 38.06 231 VAL A CA 1
ATOM 1816 C C . VAL A 1 231 ? 5.060 -15.400 -16.633 1.00 38.06 231 VAL A C 1
ATOM 1818 O O . VAL A 1 231 ? 4.498 -14.531 -17.282 1.00 38.06 231 VAL A O 1
ATOM 1821 N N . TYR A 1 232 ? 4.509 -15.928 -15.527 1.00 30.98 232 TYR A N 1
ATOM 1822 C CA . TYR A 1 232 ? 3.239 -15.493 -14.917 1.00 30.98 232 TYR A CA 1
ATOM 1823 C C . TYR A 1 232 ? 3.184 -15.863 -13.427 1.00 30.98 232 TYR A C 1
ATOM 1825 O O . TYR A 1 232 ? 3.590 -16.981 -13.106 1.00 30.98 232 TYR A O 1
ATOM 1833 N N . PRO A 1 233 ? 2.635 -15.017 -12.539 1.00 37.38 233 PRO A N 1
ATOM 1834 C CA . PRO A 1 233 ? 2.309 -15.416 -11.173 1.00 37.38 233 PRO A CA 1
ATOM 1835 C C . PRO A 1 233 ? 1.055 -16.305 -11.141 1.00 37.38 233 PRO A C 1
ATOM 1837 O O . PRO A 1 233 ? 0.008 -15.953 -11.680 1.00 37.38 233 PRO A O 1
ATOM 1840 N N . ASP A 1 234 ? 1.184 -17.469 -10.506 1.00 36.09 234 ASP A N 1
ATOM 1841 C CA . ASP A 1 234 ? 0.089 -18.380 -10.155 1.00 36.09 234 ASP A CA 1
ATOM 1842 C C . ASP A 1 234 ? -0.040 -18.368 -8.626 1.00 36.09 234 ASP A C 1
ATOM 1844 O O . ASP A 1 234 ? 0.888 -18.756 -7.910 1.00 36.09 234 ASP A O 1
ATOM 1848 N N . ASP A 1 235 ? -1.181 -17.886 -8.131 1.00 38.88 235 ASP A N 1
ATOM 1849 C CA . ASP A 1 235 ? -1.493 -17.701 -6.710 1.00 38.88 235 ASP A CA 1
ATOM 1850 C C . ASP A 1 235 ? -1.793 -19.020 -5.971 1.00 38.88 235 ASP A C 1
ATOM 1852 O O . ASP A 1 235 ? -2.081 -19.014 -4.771 1.00 38.88 235 ASP A O 1
ATOM 1856 N N . THR A 1 236 ? -1.682 -20.161 -6.660 1.00 39.12 236 THR A N 1
ATOM 1857 C CA . THR A 1 236 ? -1.890 -21.503 -6.099 1.00 39.12 236 THR A CA 1
ATOM 1858 C C . THR A 1 236 ? -0.600 -22.294 -5.855 1.00 39.12 236 THR A C 1
ATOM 1860 O O . THR A 1 236 ? -0.650 -23.385 -5.279 1.00 39.12 236 THR A O 1
ATOM 1863 N N . ILE A 1 237 ? 0.566 -21.772 -6.254 1.00 42.28 237 ILE A N 1
ATOM 1864 C CA . ILE A 1 237 ? 1.835 -22.512 -6.193 1.00 42.28 237 ILE A CA 1
ATOM 1865 C C . ILE A 1 237 ? 2.554 -22.287 -4.855 1.00 42.28 237 ILE A C 1
ATOM 1867 O O . ILE A 1 237 ? 2.991 -21.185 -4.530 1.00 42.28 237 ILE A O 1
ATOM 1871 N N . GLU A 1 238 ? 2.756 -23.367 -4.091 1.00 43.34 238 GLU A N 1
ATOM 1872 C CA . GLU A 1 238 ? 3.631 -23.364 -2.913 1.00 43.34 238 GLU A CA 1
ATOM 1873 C C . GLU A 1 238 ? 5.082 -23.047 -3.310 1.00 43.34 238 GLU A C 1
ATOM 1875 O O . GLU A 1 238 ? 5.714 -23.748 -4.103 1.00 43.34 238 GLU A O 1
ATOM 1880 N N . CYS A 1 239 ? 5.636 -21.983 -2.736 1.00 53.50 239 CYS A N 1
ATOM 1881 C CA . CYS A 1 239 ? 6.924 -21.451 -3.166 1.00 53.50 239 CYS A CA 1
ATOM 1882 C C . CYS A 1 239 ? 8.114 -22.211 -2.566 1.00 53.50 239 CYS A C 1
ATOM 1884 O O . CYS A 1 239 ? 8.170 -22.455 -1.355 1.00 53.50 239 CYS A O 1
ATOM 1886 N N . GLN A 1 240 ? 9.127 -22.485 -3.393 1.00 55.16 240 GLN A N 1
ATOM 1887 C CA . GLN A 1 240 ? 10.430 -22.975 -2.932 1.00 55.16 240 GLN A CA 1
ATOM 1888 C C . GLN A 1 240 ? 11.206 -21.847 -2.234 1.00 55.16 240 GLN A C 1
ATOM 1890 O O . GLN A 1 240 ? 11.233 -20.722 -2.736 1.00 55.16 240 GLN A O 1
ATOM 1895 N N . GLU A 1 241 ? 11.838 -22.132 -1.085 1.00 57.06 241 GLU A N 1
ATOM 1896 C CA . GLU A 1 241 ? 12.470 -21.121 -0.210 1.00 57.06 241 GLU A CA 1
ATOM 1897 C C . GLU A 1 241 ? 13.464 -20.192 -0.922 1.00 57.06 241 GLU A C 1
ATOM 1899 O O . GLU A 1 241 ? 13.525 -19.004 -0.600 1.00 57.06 241 GLU A O 1
ATOM 1904 N N . ASP A 1 242 ? 14.187 -20.700 -1.919 1.00 54.97 242 ASP A N 1
ATOM 1905 C CA . ASP A 1 242 ? 15.267 -19.973 -2.599 1.00 54.97 242 ASP A CA 1
ATOM 1906 C C . ASP A 1 242 ? 14.752 -18.913 -3.592 1.00 54.97 242 ASP A C 1
ATOM 1908 O O . ASP A 1 242 ? 15.459 -17.963 -3.931 1.00 54.97 242 ASP A O 1
ATOM 1912 N N . THR A 1 243 ? 13.485 -19.037 -3.996 1.00 57.16 243 THR A N 1
ATOM 1913 C CA . THR A 1 243 ? 12.797 -18.131 -4.934 1.00 57.16 243 THR A CA 1
ATOM 1914 C C . THR A 1 243 ? 11.810 -17.185 -4.259 1.00 57.16 243 THR A C 1
ATOM 1916 O O . THR A 1 243 ? 11.215 -16.336 -4.919 1.00 57.16 243 THR A O 1
ATOM 1919 N N . LYS A 1 244 ? 11.622 -17.314 -2.940 1.00 62.19 244 LYS A N 1
ATOM 1920 C CA . LYS A 1 244 ? 10.673 -16.481 -2.203 1.00 62.19 244 LYS A CA 1
ATOM 1921 C C . LYS A 1 244 ? 11.132 -15.031 -2.189 1.00 62.19 244 LYS A C 1
ATOM 1923 O O . LYS A 1 244 ? 12.258 -14.725 -1.784 1.00 62.19 244 LYS A O 1
ATOM 1928 N N . ARG A 1 245 ? 10.219 -14.141 -2.563 1.00 71.12 245 ARG A N 1
ATOM 1929 C CA . ARG A 1 245 ? 10.329 -12.715 -2.301 1.00 71.12 245 ARG A CA 1
ATOM 1930 C C . ARG A 1 245 ? 9.175 -12.347 -1.388 1.00 71.12 245 ARG A C 1
ATOM 1932 O O . ARG A 1 245 ? 8.042 -12.713 -1.636 1.00 71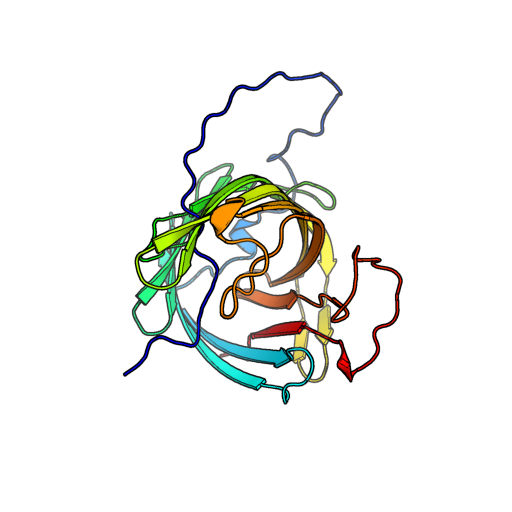.12 245 ARG A O 1
ATOM 1939 N N . TYR A 1 246 ? 9.471 -11.684 -0.288 1.00 74.75 246 TYR A N 1
ATOM 1940 C CA . TYR A 1 246 ? 8.413 -11.194 0.584 1.00 74.75 246 TYR A CA 1
ATOM 1941 C C . TYR A 1 246 ? 8.886 -9.970 1.336 1.00 74.75 246 TYR A C 1
ATOM 1943 O O . TYR A 1 246 ? 10.086 -9.763 1.551 1.00 74.75 246 TYR A O 1
ATOM 1951 N N . SER A 1 247 ? 7.915 -9.170 1.745 1.00 80.62 247 SER A N 1
ATOM 1952 C CA . SER A 1 247 ? 8.082 -8.052 2.648 1.00 80.62 247 SER A CA 1
ATOM 1953 C C . SER A 1 247 ? 6.916 -8.042 3.621 1.00 80.62 247 SER A C 1
ATOM 1955 O O . SER A 1 247 ? 5.752 -7.910 3.239 1.00 80.62 247 SER A O 1
ATOM 1957 N N . TYR A 1 248 ? 7.242 -8.189 4.896 1.00 82.62 248 TYR A N 1
ATOM 1958 C CA . TYR A 1 248 ? 6.288 -8.101 5.982 1.00 82.62 248 TYR A CA 1
ATOM 1959 C C . TYR A 1 248 ? 6.639 -6.908 6.853 1.00 82.62 248 TYR A C 1
ATOM 1961 O O . TYR A 1 248 ? 7.770 -6.804 7.321 1.00 82.62 248 TYR A O 1
ATOM 1969 N N . ILE A 1 249 ? 5.667 -6.044 7.112 1.00 85.69 249 ILE A N 1
ATOM 1970 C CA . ILE A 1 249 ? 5.799 -4.931 8.051 1.00 85.69 249 ILE A CA 1
ATOM 1971 C C . ILE A 1 249 ? 4.879 -5.221 9.229 1.00 85.69 249 ILE A C 1
ATOM 1973 O O . ILE A 1 249 ? 3.708 -5.522 9.014 1.00 85.69 249 ILE A O 1
ATOM 1977 N N . TYR A 1 250 ? 5.387 -5.118 10.454 1.00 88.06 250 TYR A N 1
ATOM 1978 C CA . TYR A 1 250 ? 4.630 -5.344 11.686 1.00 88.06 250 TYR A CA 1
ATOM 1979 C C . TYR A 1 250 ? 4.779 -4.163 12.634 1.00 88.06 250 TYR A C 1
ATOM 1981 O O . TYR A 1 250 ? 5.893 -3.709 12.890 1.00 88.06 250 TYR A O 1
ATOM 1989 N N . TYR A 1 251 ? 3.666 -3.698 13.195 1.00 91.38 251 TYR A N 1
ATOM 1990 C CA . TYR A 1 251 ? 3.671 -2.713 14.273 1.00 91.38 251 TYR A CA 1
ATOM 1991 C C . TYR A 1 251 ? 4.061 -3.380 15.594 1.00 91.38 251 TYR A C 1
ATOM 1993 O O . TYR A 1 251 ? 3.422 -4.345 16.011 1.00 91.38 251 TYR A O 1
ATOM 2001 N N . LEU A 1 252 ? 5.076 -2.863 16.280 1.00 90.38 252 LEU A N 1
ATOM 2002 C CA . LEU A 1 252 ? 5.637 -3.492 17.482 1.00 90.38 252 LEU A CA 1
ATOM 2003 C C . LEU A 1 252 ? 4.940 -3.091 18.790 1.00 90.38 252 LEU A C 1
ATOM 2005 O O . LEU A 1 252 ? 5.324 -3.567 19.856 1.00 90.38 252 LEU A O 1
ATOM 2009 N N . GLY A 1 253 ? 3.914 -2.242 18.719 1.00 83.31 253 GLY A N 1
ATOM 2010 C CA . GLY A 1 253 ? 3.348 -1.599 19.901 1.00 83.31 253 GLY A CA 1
ATOM 2011 C C . GLY A 1 253 ? 4.112 -0.332 20.290 1.00 83.31 253 GLY A C 1
ATOM 2012 O O . GLY A 1 253 ? 5.152 -0.004 19.713 1.00 83.31 253 GLY A O 1
ATOM 2013 N N . ASN A 1 254 ? 3.547 0.388 21.258 1.00 60.84 254 ASN A N 1
ATOM 2014 C CA . ASN A 1 254 ? 4.196 1.507 21.941 1.00 60.84 254 ASN A CA 1
ATOM 2015 C C . ASN A 1 254 ? 4.775 1.035 23.273 1.00 60.84 254 ASN A C 1
ATOM 2017 O O . ASN A 1 254 ? 4.114 0.189 23.922 1.00 60.84 254 ASN A O 1
#

Radius of gyration: 20.1 Å; chains: 1; bounding box: 55×40×55 Å

Sequence (254 aa):
MRKDWLYIIPIAMIIVGCGSTNDSEEKVEGEGSIDMRSYFPFESTTKNYQIISKKANTPLSNDYFTEDITVTDSKIETKILDVTDSIMTIQDKKLIYTDVSDEGNIDKTLYRYIDVDDSLYSMDINSTEILTVGTQEVGTRERIGRESCTLVEELSEFTKGSNIYTGNIVKIKCTETTTITTKVKDEFLGTEGISYVNGTEDSVDISYRYQKNGVGLIAFINDDCIPENMVYPDDTIECQEDTKRYSYIYYLGN

pLDDT: mean 78.71, std 21.09, range [22.66, 97.69]